Protein AF-0000000074030475 (afdb_homodimer)

pLDDT: mean 92.81, std 11.53, range [40.62, 98.94]

Nearest PDB structures (foldseek):
  2ybe-assembly1_A  TM=4.812E-01  e=1.540E+00  Homo sapiens
  3c39-assembly1_A  TM=4.217E-01  e=2.548E+00  Homo sapiens
  1qpg-assembly1_A  TM=4.073E-01  e=2.548E+00  Saccharomyces cerevisiae
  2zgv-assembly1_A  TM=3.284E-01  e=2.392E+00  unclassified
  1qpg-assembly1_A  TM=4.421E-01  e=1.344E+00  Saccharomyces cerevisiae

Organism: NCBI:txid312168

Structure (mmCIF, N/CA/C/O backbone):
data_AF-0000000074030475-model_v1
#
loop_
_entity.id
_entity.type
_entity.pdbx_description
1 polymer 'Intein N-terminal splicing region'
#
loop_
_atom_site.group_PDB
_atom_site.id
_atom_site.type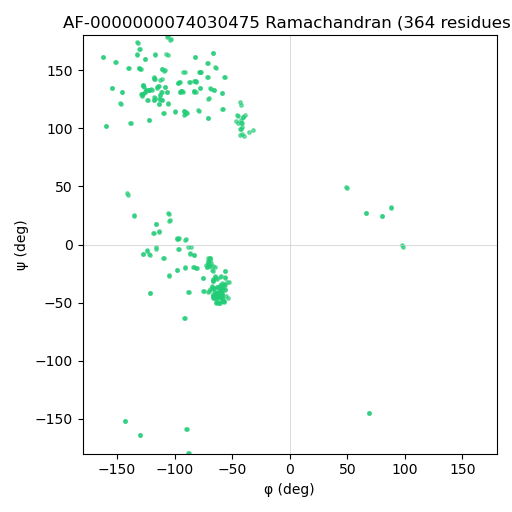_symbol
_atom_site.label_atom_id
_atom_site.label_alt_id
_atom_site.label_comp_id
_atom_site.label_asym_id
_atom_site.label_entity_id
_atom_site.label_seq_id
_atom_site.pdbx_PDB_ins_code
_atom_site.Cartn_x
_atom_site.Cartn_y
_atom_site.Cartn_z
_atom_site.occupancy
_atom_site.B_iso_or_equiv
_atom_site.auth_seq_id
_atom_site.auth_comp_id
_atom_site.auth_asym_id
_atom_site.auth_atom_id
_atom_site.pdbx_PDB_model_num
ATOM 1 N N . MET A 1 1 ? 20.625 -11.805 -18.297 1 84 1 MET A N 1
ATOM 2 C CA . MET A 1 1 ? 21.188 -11.609 -16.953 1 84 1 MET A CA 1
ATOM 3 C C . MET A 1 1 ? 20.141 -11.016 -16.016 1 84 1 MET A C 1
ATOM 5 O O . MET A 1 1 ? 19.266 -10.258 -16.453 1 84 1 MET A O 1
ATOM 9 N N . LEU A 1 2 ? 20.062 -11.578 -14.797 1 94.25 2 LEU A N 1
ATOM 10 C CA . LEU A 1 2 ? 19.078 -11.125 -13.812 1 94.25 2 LEU A CA 1
ATOM 11 C C . LEU A 1 2 ? 19.688 -10.102 -12.867 1 94.25 2 LEU A C 1
ATOM 13 O O . LEU A 1 2 ? 20.891 -10.125 -12.609 1 94.25 2 LEU A O 1
ATOM 17 N N . THR A 1 3 ? 18.953 -9.094 -12.523 1 97.31 3 THR A N 1
ATOM 18 C CA . THR A 1 3 ? 19.359 -8.141 -11.5 1 97.31 3 THR A CA 1
ATOM 19 C C . THR A 1 3 ? 18.37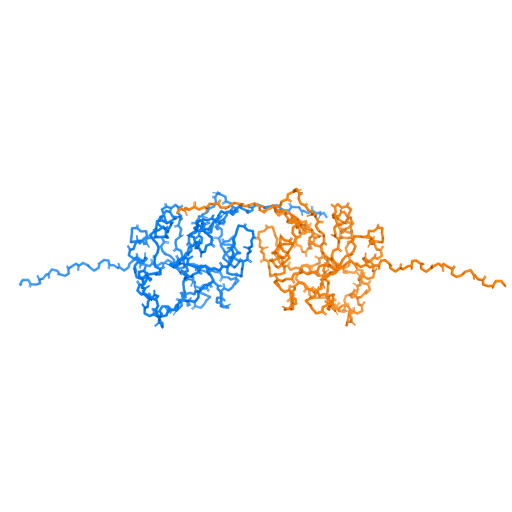5 -8.164 -10.328 1 97.31 3 THR A C 1
ATOM 21 O O . THR A 1 3 ? 17.156 -8.281 -10.523 1 97.31 3 THR A O 1
ATOM 24 N N . VAL A 1 4 ? 18.953 -8.008 -9.07 1 98.31 4 VAL A N 1
ATOM 25 C CA . VAL A 1 4 ? 18.125 -8.055 -7.859 1 98.31 4 VAL A CA 1
ATOM 26 C C . VAL A 1 4 ? 18.188 -6.715 -7.137 1 98.31 4 VAL A C 1
ATOM 28 O O . VAL A 1 4 ? 19.281 -6.164 -6.926 1 98.31 4 VAL A O 1
ATOM 31 N N . GLU A 1 5 ? 17.031 -6.121 -6.855 1 98.31 5 GLU A N 1
ATOM 32 C CA . GLU A 1 5 ? 16.906 -4.91 -6.051 1 98.31 5 GLU A CA 1
ATOM 33 C C . GLU A 1 5 ? 16.234 -5.203 -4.719 1 98.31 5 GLU A C 1
ATOM 35 O O . GLU A 1 5 ? 15.32 -6.035 -4.648 1 98.31 5 GLU A O 1
ATOM 40 N N . LYS A 1 6 ? 16.703 -4.539 -3.652 1 98.62 6 LYS A N 1
ATOM 41 C CA . LYS A 1 6 ? 16.156 -4.758 -2.316 1 98.62 6 LYS A CA 1
ATOM 42 C C . LYS A 1 6 ? 15.797 -3.432 -1.648 1 98.62 6 LYS A C 1
ATOM 44 O O . LYS A 1 6 ? 16.375 -2.391 -1.977 1 98.62 6 LYS A O 1
ATOM 49 N N . SER A 1 7 ? 14.82 -3.457 -0.788 1 98.69 7 SER A N 1
ATOM 50 C CA . SER A 1 7 ? 14.469 -2.314 0.047 1 98.69 7 SER A CA 1
ATOM 51 C C . SER A 1 7 ? 13.859 -2.766 1.371 1 98.69 7 SER A C 1
ATOM 53 O O . SER A 1 7 ? 13.461 -3.924 1.517 1 98.69 7 SER A O 1
ATOM 55 N N . ILE A 1 8 ? 13.945 -1.904 2.336 1 98.81 8 ILE A N 1
ATOM 56 C CA . ILE A 1 8 ? 13.32 -2.104 3.641 1 98.81 8 ILE A CA 1
ATOM 57 C C . ILE A 1 8 ? 12.469 -0.888 3.998 1 98.81 8 ILE A C 1
ATOM 59 O O . ILE A 1 8 ? 12.922 0.252 3.877 1 98.81 8 ILE A O 1
ATOM 63 N N . ILE A 1 9 ? 11.266 -1.132 4.375 1 98.88 9 ILE A N 1
ATOM 64 C CA . ILE A 1 9 ? 10.445 -0.064 4.926 1 98.88 9 ILE A CA 1
ATOM 65 C C . ILE A 1 9 ? 10.156 -0.348 6.398 1 98.88 9 ILE A C 1
ATOM 67 O O . ILE A 1 9 ? 9.578 -1.386 6.734 1 98.88 9 ILE A O 1
ATOM 71 N N . LYS A 1 10 ? 10.562 0.58 7.234 1 98.88 10 LYS A N 1
ATOM 72 C CA . LYS A 1 10 ? 10.258 0.538 8.664 1 98.88 10 LYS A CA 1
ATOM 73 C C . LYS A 1 10 ? 9.016 1.362 8.984 1 98.88 10 LYS A C 1
ATOM 75 O O . LYS A 1 10 ? 8.875 2.49 8.508 1 98.88 10 LYS A O 1
ATOM 80 N N . THR A 1 11 ? 8.125 0.755 9.719 1 98.88 11 THR A N 1
ATOM 81 C CA . THR A 1 11 ? 6.91 1.459 10.125 1 98.88 11 THR A CA 1
ATOM 82 C C . THR A 1 11 ? 6.809 1.535 11.641 1 98.88 11 THR A C 1
ATOM 84 O O . THR A 1 11 ? 7.09 0.558 12.344 1 98.88 11 THR A O 1
ATOM 87 N N . GLU A 1 12 ? 6.516 2.664 12.125 1 98.88 12 GLU A N 1
ATOM 88 C CA . GLU A 1 12 ? 6.207 2.906 13.531 1 98.88 12 GLU A CA 1
ATOM 89 C C . GLU A 1 12 ? 4.891 3.656 13.688 1 98.88 12 GLU A C 1
ATOM 91 O O . GLU A 1 12 ? 4.668 4.676 13.039 1 98.88 12 GLU A O 1
ATOM 96 N N . VAL A 1 13 ? 4.047 3.084 14.555 1 98.81 13 VAL A N 1
ATOM 97 C CA . VAL A 1 13 ? 2.75 3.717 14.773 1 98.81 13 VAL A CA 1
ATOM 98 C C . VAL A 1 13 ? 2.557 4.004 16.266 1 98.81 13 VAL A C 1
ATOM 100 O O . VAL A 1 13 ? 2.838 3.15 17.109 1 98.81 13 VAL A O 1
ATOM 103 N N . THR A 1 14 ? 2.129 5.195 16.578 1 98.75 14 THR A N 1
ATOM 104 C CA . THR A 1 14 ? 1.771 5.566 17.953 1 98.75 14 THR A CA 1
ATOM 105 C C . THR A 1 14 ? 0.254 5.648 18.109 1 98.75 14 THR A C 1
ATOM 107 O O . THR A 1 14 ? -0.403 6.445 17.438 1 98.75 14 THR A O 1
ATOM 110 N N . PHE A 1 15 ? -0.24 4.828 19.031 1 98.06 15 PHE A N 1
ATOM 111 C CA . PHE A 1 15 ? -1.67 4.762 19.312 1 98.06 15 PHE A CA 1
ATOM 112 C C . PHE A 1 15 ? -1.961 5.188 20.75 1 98.06 15 PHE A C 1
ATOM 114 O O . PHE A 1 15 ? -1.046 5.297 21.578 1 98.06 15 PHE A O 1
ATOM 121 N N . SER A 1 16 ? -3.297 5.48 20.922 1 97.25 16 SER A N 1
ATOM 122 C CA . SER A 1 16 ? -3.789 5.398 22.297 1 97.25 16 SER A CA 1
ATOM 123 C C . SER A 1 16 ? -3.76 3.965 22.812 1 97.25 16 SER A C 1
ATOM 125 O O . SER A 1 16 ? -3.613 3.023 22.031 1 97.25 16 SER A O 1
ATOM 127 N N . GLU A 1 17 ? -3.875 3.77 24.078 1 96.19 17 GLU A N 1
ATOM 128 C CA . GLU A 1 17 ? -3.809 2.445 24.688 1 96.19 17 GLU A CA 1
ATOM 129 C C . GLU A 1 17 ? -4.883 1.522 24.125 1 96.19 17 GLU A C 1
ATOM 131 O O . GLU A 1 17 ? -4.633 0.337 23.891 1 96.19 17 GLU A O 1
ATOM 136 N N . ASP A 1 18 ? -6.035 2.066 23.891 1 95.69 18 ASP A N 1
ATOM 137 C CA . ASP A 1 18 ? -7.152 1.254 23.422 1 95.69 18 ASP A CA 1
ATOM 138 C C . ASP A 1 18 ? -7.16 1.165 21.906 1 95.69 18 ASP A C 1
ATOM 140 O O . ASP A 1 18 ? -8.07 0.576 21.312 1 95.69 18 ASP A O 1
ATOM 144 N N . LYS A 1 19 ? -6.246 1.814 21.188 1 95.62 19 LYS A N 1
ATOM 145 C CA . LYS A 1 19 ? -6 1.784 19.75 1 95.62 19 LYS A CA 1
ATOM 146 C C . LYS A 1 19 ? -7.172 2.391 18.984 1 95.62 19 LYS A C 1
ATOM 148 O O . LYS A 1 19 ? -7.398 2.051 17.812 1 95.62 19 LYS A O 1
ATOM 153 N N . LYS A 1 20 ? -7.871 3.309 19.672 1 94.81 20 LYS A N 1
ATOM 154 C CA . LYS A 1 20 ? -8.961 4.02 19.016 1 94.81 20 LYS A CA 1
ATOM 155 C C . LYS A 1 20 ? -8.461 5.312 18.359 1 94.81 20 LYS A C 1
ATOM 157 O O . LYS A 1 20 ? -9.141 5.895 17.516 1 94.81 20 LYS A O 1
ATOM 162 N N . TYR A 1 21 ? -7.285 5.801 18.812 1 96.25 21 TYR A N 1
ATOM 163 C CA . TYR A 1 21 ? -6.664 7.02 18.312 1 96.25 21 TYR A CA 1
ATOM 164 C C . TYR A 1 21 ? -5.27 6.734 17.766 1 96.25 21 TYR A C 1
ATOM 166 O O . TYR A 1 21 ? -4.5 5.98 18.375 1 96.25 21 TYR A O 1
ATOM 174 N N . ARG A 1 22 ? -5.008 7.223 16.656 1 98.19 22 ARG A N 1
ATOM 175 C CA . ARG A 1 22 ? -3.656 7.164 16.109 1 98.19 22 ARG A CA 1
ATOM 176 C C . ARG A 1 22 ? -3.035 8.555 16.016 1 98.19 22 ARG A C 1
ATOM 178 O O . ARG A 1 22 ? -3.588 9.445 15.375 1 98.19 22 ARG A O 1
ATOM 185 N N . TYR A 1 23 ? -1.842 8.688 16.562 1 98.44 23 TYR A N 1
ATOM 186 C CA . TYR A 1 23 ? -1.201 9.992 16.688 1 98.44 23 TYR A CA 1
ATOM 187 C C . TYR A 1 23 ? -0.095 10.156 15.656 1 98.44 23 TYR A C 1
ATOM 189 O O . TYR A 1 23 ? 0.233 11.281 15.258 1 98.44 23 TYR A O 1
ATOM 197 N N . LEU A 1 24 ? 0.44 9.023 15.281 1 98.81 24 LEU A N 1
ATOM 198 C CA . LEU A 1 24 ? 1.557 9.031 14.344 1 98.81 24 LEU A CA 1
ATOM 199 C C . LEU A 1 24 ? 1.621 7.723 13.562 1 98.81 24 LEU A C 1
ATOM 201 O O . LEU A 1 24 ? 1.457 6.645 14.133 1 98.81 24 LEU A O 1
ATOM 205 N N . LEU A 1 25 ? 1.802 7.801 12.289 1 98.88 25 LEU A N 1
ATOM 206 C CA . LEU A 1 25 ? 2.25 6.723 11.414 1 98.88 25 LEU A CA 1
ATOM 207 C C . LEU A 1 25 ? 3.527 7.113 10.68 1 98.88 25 LEU A C 1
ATOM 209 O O . LEU A 1 25 ? 3.5 7.957 9.781 1 98.88 25 LEU A O 1
ATOM 213 N N . ARG A 1 26 ? 4.617 6.535 11.07 1 98.94 26 ARG A N 1
ATOM 214 C CA . ARG A 1 26 ? 5.914 6.852 10.477 1 98.94 26 ARG A CA 1
ATOM 215 C C . ARG A 1 26 ? 6.387 5.723 9.57 1 98.94 26 ARG A C 1
ATOM 217 O O . ARG A 1 26 ? 6.359 4.555 9.953 1 98.94 26 ARG A O 1
ATOM 224 N N . LYS A 1 27 ? 6.793 6.07 8.391 1 98.94 27 LYS A N 1
ATOM 225 C CA . LYS A 1 27 ? 7.418 5.129 7.469 1 98.94 27 LYS A CA 1
ATOM 226 C C . LYS A 1 27 ? 8.781 5.641 7 1 98.94 27 LYS A C 1
ATOM 228 O O . LYS A 1 27 ? 8.906 6.797 6.594 1 98.94 27 LYS A O 1
ATOM 233 N N . GLU A 1 28 ? 9.742 4.812 7.07 1 98.94 28 GLU A N 1
ATOM 234 C CA . GLU A 1 28 ? 11.109 5.145 6.668 1 98.94 28 GLU A CA 1
ATOM 235 C C . GLU A 1 28 ? 11.664 4.105 5.699 1 98.94 28 GLU A C 1
ATOM 237 O O . GLU A 1 28 ? 11.633 2.904 5.98 1 98.94 28 GLU A O 1
ATOM 242 N N . TRP A 1 29 ? 12.203 4.555 4.527 1 98.88 29 TRP A N 1
ATOM 243 C CA . TRP A 1 29 ? 12.75 3.617 3.549 1 98.88 29 TRP A CA 1
ATOM 244 C C . TRP A 1 29 ? 14.172 4.008 3.154 1 98.88 29 TRP A C 1
ATOM 246 O O . TRP A 1 29 ? 14.883 3.217 2.537 1 98.88 29 TRP A O 1
ATOM 256 N N . ASP A 1 30 ? 14.672 5.133 3.547 1 98.81 30 ASP A N 1
ATOM 257 C CA . ASP A 1 30 ? 16.047 5.57 3.33 1 98.81 30 ASP A CA 1
ATOM 258 C C . ASP A 1 30 ? 16.438 6.664 4.324 1 98.81 30 ASP A C 1
ATOM 260 O O . ASP A 1 30 ? 16.125 7.836 4.121 1 98.81 30 ASP A O 1
ATOM 264 N N . LYS A 1 31 ? 17.172 6.355 5.336 1 98.25 31 LYS A N 1
ATOM 265 C CA . LYS A 1 31 ? 17.469 7.262 6.441 1 98.25 31 LYS A CA 1
ATOM 266 C C . LYS A 1 31 ? 18.391 8.391 5.984 1 98.25 31 LYS A C 1
ATOM 268 O O . LYS A 1 31 ? 18.547 9.391 6.688 1 98.25 31 LYS A O 1
ATOM 273 N N . ALA A 1 32 ? 19 8.227 4.891 1 98.5 32 ALA A N 1
ATOM 274 C CA . ALA A 1 32 ? 19.984 9.203 4.41 1 98.5 32 ALA A CA 1
ATOM 275 C C . ALA A 1 32 ? 19.297 10.312 3.617 1 98.5 32 ALA A C 1
ATOM 277 O O . ALA A 1 32 ? 19.938 11.305 3.256 1 98.5 32 ALA A O 1
ATOM 278 N N . LYS A 1 33 ? 18.047 10.203 3.326 1 98.75 33 LYS A N 1
ATOM 279 C CA . LYS A 1 33 ? 17.328 11.164 2.498 1 98.75 33 LYS A CA 1
ATOM 280 C C . LYS A 1 33 ? 16.453 12.078 3.352 1 98.75 33 LYS A C 1
ATOM 282 O O . LYS A 1 33 ? 16.344 11.883 4.566 1 98.75 33 LYS A O 1
ATOM 287 N N . LYS A 1 34 ? 15.781 13.055 2.74 1 98.81 34 LYS A N 1
ATOM 288 C CA . LYS A 1 34 ? 14.961 14.047 3.424 1 98.81 34 LYS A CA 1
ATOM 289 C C . LYS A 1 34 ? 13.766 13.398 4.105 1 98.81 34 LYS A C 1
ATOM 291 O O . LYS A 1 34 ? 13.289 12.344 3.67 1 98.81 34 LYS A O 1
ATOM 296 N N . LYS A 1 35 ? 13.305 14.023 5.156 1 98.94 35 LYS A N 1
ATOM 297 C CA . LYS A 1 35 ? 12.164 13.57 5.945 1 98.94 35 LYS A CA 1
ATOM 298 C C . LYS A 1 35 ? 10.969 14.516 5.781 1 98.94 35 LYS A C 1
ATOM 300 O O . LYS A 1 35 ? 11.125 15.734 5.883 1 98.94 35 LYS A O 1
ATOM 305 N N . ALA A 1 36 ? 9.867 13.93 5.516 1 98.94 36 ALA A N 1
ATOM 306 C CA . ALA A 1 36 ? 8.648 14.727 5.395 1 98.94 36 ALA A CA 1
ATOM 307 C C . ALA A 1 36 ? 7.691 14.445 6.551 1 98.94 36 ALA A C 1
ATOM 309 O O . ALA A 1 36 ? 7.77 13.391 7.184 1 98.94 36 ALA A O 1
ATOM 310 N N . MET A 1 37 ? 6.926 15.406 6.875 1 98.94 37 MET A N 1
ATOM 311 C CA . MET A 1 37 ? 5.676 15.25 7.613 1 98.94 37 MET A CA 1
ATOM 312 C C . MET A 1 37 ? 4.484 15.664 6.762 1 98.94 37 MET A C 1
ATOM 314 O O . MET A 1 37 ? 4.539 16.672 6.055 1 98.94 37 MET A O 1
ATOM 318 N N . ILE A 1 38 ? 3.473 14.898 6.766 1 98.94 38 ILE A N 1
ATOM 319 C CA . ILE A 1 38 ? 2.268 15.273 6.031 1 98.94 38 ILE A CA 1
ATOM 320 C C . ILE A 1 38 ? 1.079 15.32 6.992 1 98.94 38 ILE A C 1
ATOM 322 O O . ILE A 1 38 ? 0.914 14.438 7.832 1 98.94 38 ILE A O 1
ATOM 326 N N . ILE A 1 39 ? 0.317 16.375 6.895 1 98.88 39 ILE A N 1
ATOM 327 C CA . ILE A 1 39 ? -0.793 16.625 7.809 1 98.88 39 ILE A CA 1
ATOM 328 C C . ILE A 1 39 ? -2.117 16.484 7.062 1 98.88 39 ILE A C 1
ATOM 330 O O . ILE A 1 39 ? -2.355 17.188 6.074 1 98.88 39 ILE A O 1
ATOM 334 N N . MET A 1 40 ? -2.953 15.633 7.559 1 98.38 40 MET A N 1
ATOM 335 C CA . MET A 1 40 ? -4.266 15.406 6.961 1 98.38 40 MET A CA 1
ATOM 336 C C . MET A 1 40 ? -5.367 15.484 8.016 1 98.38 40 MET A C 1
ATOM 338 O O . MET A 1 40 ? -5.152 16.031 9.102 1 98.38 40 MET A O 1
ATOM 342 N N . ILE A 1 41 ? -6.57 14.992 7.73 1 96.62 41 ILE A N 1
ATOM 343 C CA . ILE A 1 41 ? -7.711 15.297 8.586 1 96.62 41 ILE A CA 1
ATOM 344 C C . ILE A 1 41 ? -7.852 14.227 9.664 1 96.62 41 ILE A C 1
ATOM 346 O O . ILE A 1 41 ? -7.766 14.523 10.859 1 96.62 41 ILE A O 1
ATOM 350 N N . ASN A 1 42 ? -8.094 13.031 9.328 1 95.5 42 ASN A N 1
ATOM 351 C CA . ASN A 1 42 ? -8.258 11.922 10.258 1 95.5 42 ASN A CA 1
ATOM 352 C C . ASN A 1 42 ? -7.594 10.648 9.734 1 95.5 42 ASN A C 1
ATOM 354 O O . ASN A 1 42 ? -7.457 10.469 8.523 1 95.5 42 ASN A O 1
ATOM 358 N N . PRO A 1 43 ? -7.184 9.812 10.648 1 97.12 43 PRO A N 1
ATOM 359 C CA . PRO A 1 43 ? -6.52 8.586 10.211 1 97.12 43 PRO A CA 1
ATOM 360 C C . PRO A 1 43 ? -7.5 7.52 9.727 1 97.12 43 PRO A C 1
ATOM 362 O O . PRO A 1 43 ? -8.617 7.426 10.242 1 97.12 43 PRO A O 1
ATOM 365 N N . SER A 1 44 ? -7.008 6.73 8.766 1 94.81 44 SER A N 1
ATOM 366 C CA . SER A 1 44 ? -7.727 5.527 8.367 1 94.81 44 SER A CA 1
ATOM 367 C C . SER A 1 44 ? -7.301 4.324 9.195 1 94.81 44 SER A C 1
ATOM 369 O O . SER A 1 44 ? -6.75 4.48 10.289 1 94.81 44 SER A O 1
ATOM 371 N N . SER A 1 45 ? -7.504 3.15 8.734 1 91 45 SER A N 1
ATOM 372 C CA . SER A 1 45 ? -7.223 1.943 9.508 1 91 45 SER A CA 1
ATOM 373 C C . SER A 1 45 ? -5.797 1.453 9.266 1 91 45 SER A C 1
ATOM 375 O O . SER A 1 45 ? -5.41 0.39 9.75 1 91 45 SER A O 1
ATOM 377 N N . ALA A 1 46 ? -5.004 2.262 8.453 1 96.38 46 ALA A N 1
ATOM 378 C CA . ALA A 1 46 ? -3.613 1.859 8.266 1 96.38 46 ALA A CA 1
ATOM 379 C C . ALA A 1 46 ? -2.896 1.727 9.609 1 96.38 46 ALA A C 1
ATOM 381 O O . ALA A 1 46 ? -3.176 2.479 10.547 1 96.38 46 ALA A O 1
ATOM 382 N N . ASP A 1 47 ? -1.998 0.793 9.766 1 97.88 47 ASP A N 1
ATOM 383 C CA . ASP A 1 47 ? -1.232 0.546 10.977 1 97.88 47 ASP A CA 1
ATOM 384 C C . ASP A 1 47 ? 0.198 0.121 10.656 1 97.88 47 ASP A C 1
ATOM 386 O O . ASP A 1 47 ? 0.779 0.584 9.672 1 97.88 47 ASP A O 1
ATOM 390 N N . GLU A 1 48 ? 0.741 -0.604 11.5 1 98.12 48 GLU A N 1
ATOM 391 C CA . GLU A 1 48 ? 2.152 -0.914 11.297 1 98.12 48 GLU A CA 1
ATOM 392 C C . GLU A 1 48 ? 2.344 -1.877 10.133 1 98.12 48 GLU A C 1
ATOM 394 O O . GLU A 1 48 ? 3.438 -1.973 9.57 1 98.12 48 GLU A O 1
ATOM 399 N N . LEU A 1 49 ? 1.296 -2.588 9.734 1 97.88 49 LEU A N 1
ATOM 400 C CA . LEU A 1 49 ? 1.419 -3.543 8.641 1 97.88 49 LEU A CA 1
ATOM 401 C C . LEU A 1 49 ? 0.453 -3.199 7.508 1 97.88 49 LEU A C 1
ATOM 403 O O . LEU A 1 49 ? 0.83 -3.229 6.336 1 97.88 49 LEU A O 1
ATOM 407 N N . LEU A 1 50 ? -0.755 -2.834 7.887 1 97.5 50 LEU A N 1
ATOM 408 C CA . LEU A 1 50 ? -1.795 -2.578 6.898 1 97.5 50 LEU A CA 1
ATOM 409 C C . LEU A 1 50 ? -1.604 -1.21 6.25 1 97.5 50 LEU A C 1
ATOM 411 O O . LEU A 1 50 ? -1.334 -0.224 6.941 1 97.5 50 LEU A O 1
ATOM 415 N N . ILE A 1 51 ? -1.735 -1.219 4.941 1 97.75 51 ILE A N 1
ATOM 416 C CA . ILE A 1 51 ? -1.572 0 4.156 1 97.75 51 ILE A CA 1
ATOM 417 C C . ILE A 1 51 ? -2.9 0.375 3.502 1 97.75 51 ILE A C 1
ATOM 419 O O . ILE A 1 51 ? -3.625 -0.495 3.014 1 97.75 51 ILE A O 1
ATOM 423 N N . ASP A 1 52 ? -3.215 1.569 3.539 1 97.25 52 ASP A N 1
ATOM 424 C CA . ASP A 1 52 ? -4.375 2.049 2.793 1 97.25 52 ASP A CA 1
ATOM 425 C C . ASP A 1 52 ? -3.947 2.836 1.557 1 97.25 52 ASP A C 1
ATOM 427 O O . ASP A 1 52 ? -2.754 3.002 1.303 1 97.25 52 ASP A O 1
ATOM 431 N N . HIS A 1 53 ? -4.898 3.326 0.771 1 97.44 53 HIS A N 1
ATOM 432 C CA . HIS A 1 53 ? -4.602 4.012 -0.482 1 97.44 53 HIS A CA 1
ATOM 433 C C . HIS A 1 53 ? -3.846 5.312 -0.234 1 97.44 53 HIS A C 1
ATOM 435 O O . HIS A 1 53 ? -2.908 5.641 -0.964 1 97.44 53 HIS A O 1
ATOM 441 N N . THR A 1 54 ? -4.258 6.02 0.76 1 98 54 THR A N 1
ATOM 442 C CA . THR A 1 54 ? -3.615 7.297 1.054 1 98 54 THR A CA 1
ATOM 443 C C . THR A 1 54 ? -2.137 7.094 1.371 1 98 54 THR A C 1
ATOM 445 O O . THR A 1 54 ? -1.272 7.738 0.773 1 98 54 THR A O 1
ATOM 448 N N . THR A 1 55 ? -1.868 6.156 2.275 1 98.38 55 THR A N 1
ATOM 449 C CA . THR A 1 55 ? -0.494 5.863 2.666 1 98.38 55 THR A CA 1
ATOM 450 C C . THR A 1 55 ? 0.317 5.379 1.467 1 98.38 55 THR A C 1
ATOM 452 O O . THR A 1 55 ? 1.471 5.773 1.29 1 98.38 55 THR A O 1
ATOM 455 N N . MET A 1 56 ? -0.3 4.559 0.658 1 98.25 56 MET A N 1
ATOM 456 C CA . MET A 1 56 ? 0.356 4.062 -0.548 1 98.25 56 MET A CA 1
ATOM 457 C C . MET A 1 56 ? 0.794 5.215 -1.444 1 98.25 56 MET A C 1
ATOM 459 O O . MET A 1 56 ? 1.958 5.289 -1.843 1 98.25 56 MET A O 1
ATOM 463 N N . TYR A 1 57 ? -0.077 6.156 -1.708 1 98.44 57 TYR A N 1
ATOM 464 C CA . TYR A 1 57 ? 0.234 7.277 -2.584 1 98.44 57 TYR A CA 1
ATOM 465 C C . TYR A 1 57 ? 1.282 8.188 -1.955 1 98.44 57 TYR A C 1
ATOM 467 O O . TYR A 1 57 ? 2.135 8.742 -2.654 1 98.44 57 TYR A O 1
ATOM 475 N N . VAL A 1 58 ? 1.194 8.328 -0.679 1 98.69 58 VAL A N 1
ATOM 476 C CA . VAL A 1 58 ? 2.15 9.172 0.031 1 98.69 58 VAL A CA 1
ATOM 477 C C . VAL A 1 58 ? 3.555 8.586 -0.105 1 98.69 58 VAL A C 1
ATOM 479 O O . VAL A 1 58 ? 4.484 9.281 -0.521 1 98.69 58 VAL A O 1
ATOM 482 N N . VAL A 1 59 ? 3.717 7.34 0.162 1 98.69 59 VAL A N 1
ATOM 483 C CA . VAL A 1 59 ? 5.023 6.695 0.107 1 98.69 59 VAL A CA 1
ATOM 484 C C . VAL A 1 59 ? 5.531 6.676 -1.333 1 98.69 59 VAL A C 1
ATOM 486 O O . VAL A 1 59 ? 6.688 7.027 -1.595 1 98.69 59 VAL A O 1
ATOM 489 N N . ASN A 1 60 ? 4.672 6.293 -2.258 1 98.5 60 ASN A N 1
ATOM 490 C CA . ASN A 1 60 ? 5.059 6.23 -3.664 1 98.5 60 ASN A CA 1
ATOM 491 C C . ASN A 1 60 ? 5.566 7.582 -4.164 1 98.5 60 ASN A C 1
ATOM 493 O O . ASN A 1 60 ? 6.645 7.66 -4.758 1 98.5 60 ASN A O 1
ATOM 497 N N . ASN A 1 61 ? 4.809 8.617 -3.891 1 98.38 61 ASN A N 1
ATOM 498 C CA . ASN A 1 61 ? 5.145 9.914 -4.469 1 98.38 61 ASN A CA 1
ATOM 499 C C . ASN A 1 61 ? 6.348 10.547 -3.773 1 98.38 61 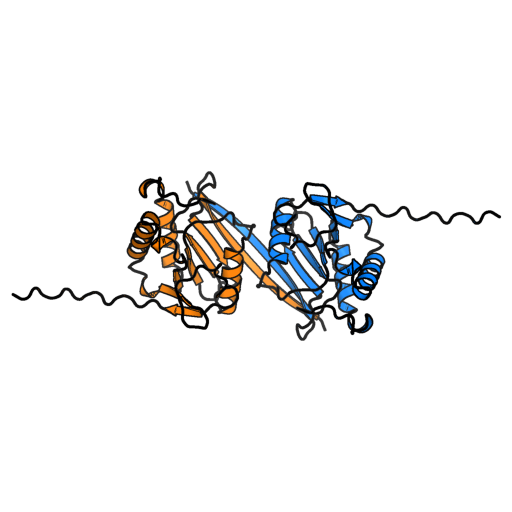ASN A C 1
ATOM 501 O O . ASN A 1 61 ? 7.203 11.148 -4.426 1 98.38 61 ASN A O 1
ATOM 505 N N . LEU A 1 62 ? 6.418 10.43 -2.479 1 98.75 62 LEU A N 1
ATOM 506 C CA . LEU A 1 62 ? 7.551 11 -1.76 1 98.75 62 LEU A CA 1
ATOM 507 C C . LEU A 1 62 ? 8.844 10.289 -2.135 1 98.75 62 LEU A C 1
ATOM 509 O O . LEU A 1 62 ? 9.898 10.914 -2.234 1 98.75 62 LEU A O 1
ATOM 513 N N . SER A 1 63 ? 8.758 8.984 -2.318 1 98.5 63 SER A N 1
ATOM 514 C CA . SER A 1 63 ? 9.953 8.25 -2.736 1 98.5 63 SER A CA 1
ATOM 515 C C . SER A 1 63 ? 10.43 8.719 -4.105 1 98.5 63 SER A C 1
ATOM 517 O O . SER A 1 63 ? 11.641 8.828 -4.34 1 98.5 63 SER A O 1
ATOM 519 N N . LYS A 1 64 ? 9.562 9.031 -4.973 1 97.75 64 LYS A N 1
ATOM 520 C CA . LYS A 1 64 ? 9.898 9.469 -6.32 1 97.75 64 LYS A CA 1
ATOM 521 C C . LYS A 1 64 ? 10.609 10.82 -6.301 1 97.75 64 LYS A C 1
ATOM 523 O O . LYS A 1 64 ? 11.414 11.117 -7.188 1 97.75 64 LYS A O 1
ATOM 528 N N . ILE A 1 65 ? 10.25 11.609 -5.332 1 97.75 65 ILE A N 1
ATOM 529 C CA . ILE A 1 65 ? 10.852 12.938 -5.312 1 97.75 65 ILE A CA 1
ATOM 530 C C . ILE A 1 65 ? 11.914 13.008 -4.223 1 97.75 65 ILE A C 1
ATOM 532 O O . ILE A 1 65 ? 12.094 14.047 -3.584 1 97.75 65 ILE A O 1
ATOM 536 N N . ASP A 1 66 ? 12.539 11.891 -3.842 1 97.69 66 ASP A N 1
ATOM 537 C CA . ASP A 1 66 ? 13.82 11.711 -3.166 1 97.69 66 ASP A CA 1
ATOM 538 C C . ASP A 1 66 ? 13.688 11.938 -1.663 1 97.69 66 ASP A C 1
ATOM 540 O O . ASP A 1 66 ? 14.633 12.391 -1.011 1 97.69 66 ASP A O 1
ATOM 544 N N . PHE A 1 67 ? 12.508 11.766 -1.122 1 98.81 67 PHE A N 1
ATOM 545 C CA . PHE A 1 67 ? 12.383 11.641 0.325 1 98.81 67 PHE A CA 1
ATOM 546 C C . PHE A 1 67 ? 12.688 10.219 0.778 1 98.81 67 PHE A C 1
ATOM 548 O O . PHE A 1 67 ? 12.688 9.289 -0.033 1 98.81 67 PHE A O 1
ATOM 555 N N . GLY A 1 68 ? 12.992 10.117 2.104 1 98.88 68 GLY A N 1
ATOM 556 C CA . GLY A 1 68 ? 13.352 8.812 2.635 1 98.88 68 GLY A CA 1
ATOM 557 C C . GLY A 1 68 ? 12.438 8.359 3.76 1 98.88 68 GLY A C 1
ATOM 558 O O . GLY A 1 68 ? 12.555 7.227 4.242 1 98.88 68 GLY A O 1
ATOM 559 N N . SER A 1 69 ? 11.57 9.297 4.211 1 98.94 69 SER A N 1
ATOM 560 C CA . SER A 1 69 ? 10.648 8.961 5.289 1 98.94 69 SER A CA 1
ATOM 561 C C . SER A 1 69 ? 9.492 9.953 5.355 1 98.94 69 SER A C 1
ATOM 563 O O . SER A 1 69 ? 9.562 11.039 4.773 1 98.94 69 SER A O 1
ATOM 565 N N . VAL A 1 70 ? 8.453 9.5 6.023 1 98.94 70 VAL A N 1
ATOM 566 C CA . VAL A 1 70 ? 7.312 10.383 6.215 1 98.94 70 VAL A CA 1
ATOM 567 C C . VAL A 1 70 ? 6.672 10.117 7.578 1 98.94 70 VAL A C 1
ATOM 569 O O . VAL A 1 70 ? 6.543 8.961 7.992 1 98.94 70 VAL A O 1
ATOM 572 N N . ASP A 1 71 ? 6.449 11.172 8.297 1 98.94 71 ASP A N 1
ATOM 573 C CA . ASP A 1 71 ? 5.516 11.164 9.422 1 98.94 71 ASP A CA 1
ATOM 574 C C . ASP A 1 71 ? 4.113 11.57 8.969 1 98.94 71 ASP A C 1
ATOM 576 O O . ASP A 1 71 ? 3.885 12.711 8.57 1 98.94 71 ASP A O 1
ATOM 580 N N . ILE A 1 72 ? 3.203 10.633 9 1 98.94 72 ILE A N 1
ATOM 581 C CA . ILE A 1 72 ? 1.806 10.922 8.695 1 98.94 72 ILE A CA 1
ATOM 582 C C . ILE A 1 72 ? 1.057 11.266 9.984 1 98.94 72 ILE A C 1
ATOM 584 O O . ILE A 1 72 ? 0.944 10.43 10.883 1 98.94 72 ILE A O 1
ATOM 588 N N . VAL A 1 73 ? 0.61 12.469 10.062 1 98.81 73 VAL A N 1
ATOM 589 C CA . VAL A 1 73 ? -0.16 12.945 11.203 1 98.81 73 VAL A CA 1
ATOM 590 C C . VAL A 1 73 ? -1.486 13.531 10.719 1 98.81 73 VAL A C 1
ATOM 592 O O . VAL A 1 73 ? -1.638 13.859 9.539 1 98.81 73 VAL A O 1
ATOM 595 N N . ASN A 1 74 ? -2.428 13.586 11.68 1 97.94 74 ASN A N 1
ATOM 596 C CA . ASN A 1 74 ? -3.756 14.109 11.383 1 97.94 74 ASN A CA 1
ATOM 597 C C . ASN A 1 74 ? -4.195 15.148 12.414 1 97.94 74 ASN A C 1
ATOM 599 O O . ASN A 1 74 ? -3.781 15.086 13.57 1 97.94 74 ASN A O 1
ATOM 603 N N . ILE A 1 75 ? -5.012 16.016 11.945 1 97.44 75 ILE A N 1
ATOM 604 C CA . ILE A 1 75 ? -5.395 17.094 12.859 1 97.44 75 ILE A CA 1
ATOM 605 C C . ILE A 1 75 ? -6.387 16.562 13.891 1 97.44 75 ILE A C 1
ATOM 607 O O . ILE A 1 75 ? -6.512 17.109 14.984 1 97.44 75 ILE A O 1
ATOM 611 N N . PHE A 1 76 ? -7.137 15.586 13.547 1 96.38 76 PHE A N 1
ATOM 612 C CA . PHE A 1 76 ? -7.891 14.758 14.477 1 96.38 76 PHE A CA 1
ATOM 613 C C . PHE A 1 76 ? -7.289 13.359 14.57 1 96.38 76 PHE A C 1
ATOM 615 O O . PHE A 1 76 ? -6.746 12.844 13.594 1 96.38 76 PHE A O 1
ATOM 622 N N . SER A 1 77 ? -7.418 12.719 15.758 1 96.5 77 SER A N 1
ATOM 623 C CA . SER A 1 77 ? -6.645 11.5 15.945 1 96.5 77 SER A CA 1
ATOM 624 C C . SER A 1 77 ? -7.547 10.266 15.945 1 96.5 77 SER A C 1
ATOM 626 O O . SER A 1 77 ? -7.062 9.133 15.883 1 96.5 77 SER A O 1
ATOM 628 N N . LYS A 1 78 ? -8.852 10.461 16.016 1 94.94 78 LYS A N 1
ATOM 629 C CA . LYS A 1 78 ? -9.758 9.312 16.078 1 94.94 78 LYS A CA 1
ATOM 630 C C . LYS A 1 78 ? -9.766 8.555 14.75 1 94.94 78 LYS A C 1
ATOM 632 O O . LYS A 1 78 ? -9.922 9.156 13.688 1 94.94 78 LYS A O 1
ATOM 637 N N . ILE A 1 79 ? -9.688 7.219 14.836 1 95.38 79 ILE A N 1
ATOM 638 C CA . ILE A 1 79 ? -9.523 6.375 13.656 1 95.38 79 ILE A CA 1
ATOM 639 C C . ILE A 1 79 ? -10.875 6.145 12.992 1 95.38 79 ILE A C 1
ATOM 641 O O . ILE A 1 79 ? -11.867 5.867 13.672 1 95.38 79 ILE A O 1
ATOM 645 N N . ASN A 1 80 ? -10.828 6.168 11.688 1 90.5 80 ASN A N 1
ATOM 646 C CA . ASN A 1 80 ? -11.961 5.805 10.844 1 90.5 80 ASN A CA 1
ATOM 647 C C . ASN A 1 80 ? -13.234 6.523 11.273 1 90.5 80 ASN A C 1
ATOM 649 O O . ASN A 1 80 ? -14.281 5.895 11.438 1 90.5 80 ASN A O 1
ATOM 653 N N . THR A 1 81 ? -13.148 7.824 11.469 1 84.12 81 THR A N 1
ATOM 654 C CA . THR A 1 81 ? -14.328 8.57 11.898 1 84.12 81 THR A CA 1
ATOM 655 C C . THR A 1 81 ? -14.586 9.758 10.984 1 84.12 81 THR A C 1
ATOM 657 O O . THR A 1 81 ? -13.641 10.414 10.531 1 84.12 81 THR A O 1
ATOM 660 N N . LYS A 1 82 ? -15.859 9.859 10.727 1 80.06 82 LYS A N 1
ATOM 661 C CA . LYS A 1 82 ? -16.266 11.094 10.07 1 80.06 82 LYS A CA 1
ATOM 662 C C . LYS A 1 82 ? -16.422 12.227 11.086 1 80.06 82 LYS A C 1
ATOM 664 O O . LYS A 1 82 ? -16.984 12.023 12.164 1 80.06 82 LYS A O 1
ATOM 669 N N . ILE A 1 83 ? -15.82 13.32 10.719 1 79.75 83 ILE A N 1
ATOM 670 C CA . ILE A 1 83 ? -15.906 14.445 11.641 1 79.75 83 ILE A CA 1
ATOM 671 C C . ILE A 1 83 ? -17.328 15 11.641 1 79.75 83 ILE A C 1
ATOM 673 O O . ILE A 1 83 ? -17.859 15.391 10.602 1 79.75 83 ILE A O 1
ATOM 677 N N . SER A 1 84 ? -17.875 14.688 12.758 1 73.38 84 SER A N 1
ATOM 678 C CA . SER A 1 84 ? -19.25 15.156 12.938 1 73.38 84 SER A CA 1
ATOM 679 C C . SER A 1 84 ? -19.297 16.609 13.383 1 73.38 84 SER A C 1
ATOM 681 O O . SER A 1 84 ? -18.484 17.031 14.227 1 73.38 84 SER A O 1
ATOM 683 N N . THR A 1 85 ? -20.234 17.328 12.836 1 67.06 85 THR A N 1
ATOM 684 C CA . THR A 1 85 ? -20.438 18.719 13.242 1 67.06 85 THR A CA 1
ATOM 685 C C . THR A 1 85 ? -21.031 18.781 14.648 1 67.06 85 THR A C 1
ATOM 687 O O . THR A 1 85 ? -20.984 19.828 15.305 1 67.06 85 THR A O 1
ATOM 690 N N . LYS A 1 86 ? -21.547 17.578 15.125 1 75.25 86 LYS A N 1
ATOM 691 C CA . LYS A 1 86 ? -22.25 17.578 16.406 1 75.25 86 LYS A CA 1
ATOM 692 C C . LYS A 1 86 ? -21.266 17.531 17.578 1 75.25 86 LYS A C 1
ATOM 694 O O . LYS A 1 86 ? -21.578 17.969 18.688 1 75.25 86 LYS A O 1
ATOM 699 N N . GLU A 1 87 ? -20.094 17.125 17.375 1 79.38 87 GLU A N 1
ATOM 700 C CA . GLU A 1 87 ? -19.094 17.047 18.438 1 79.38 87 GLU A CA 1
ATOM 701 C C . GLU A 1 87 ? -18.359 18.375 18.609 1 79.38 87 GLU A C 1
ATOM 703 O O . GLU A 1 87 ? -18.172 19.109 17.641 1 79.38 87 GLU A O 1
ATOM 708 N N . SER A 1 88 ? -18.141 18.672 19.953 1 82.38 88 SER A N 1
ATOM 709 C CA . SER A 1 88 ? -17.344 19.875 20.188 1 82.38 88 SER A CA 1
ATOM 710 C C . SER A 1 88 ? -15.883 19.656 19.812 1 82.38 88 SER A C 1
ATOM 712 O O . SER A 1 88 ? -15.414 18.531 19.781 1 82.38 88 SER A O 1
ATOM 714 N N . ILE A 1 89 ? -15.211 20.75 19.516 1 82.12 89 ILE A N 1
ATOM 715 C CA . ILE A 1 89 ? -13.797 20.703 19.172 1 82.12 89 ILE A CA 1
ATOM 716 C C . ILE A 1 89 ? -13.008 20.109 20.344 1 82.12 89 ILE A C 1
ATOM 718 O O . ILE A 1 89 ? -12.031 19.391 20.141 1 82.12 89 ILE A O 1
ATOM 722 N N . GLN A 1 90 ? -13.477 20.422 21.547 1 81.12 90 GLN A N 1
ATOM 723 C CA . GLN A 1 90 ? -12.789 19.922 22.734 1 81.12 90 GLN A CA 1
ATOM 724 C C . GLN A 1 90 ? -12.875 18.406 22.812 1 81.12 90 GLN A C 1
ATOM 726 O O . GLN A 1 90 ? -11.938 17.75 23.281 1 81.12 90 GLN A O 1
ATOM 731 N N . GLU A 1 91 ? -13.82 17.906 22.281 1 82.38 91 GLU A N 1
ATOM 732 C CA . GLU A 1 91 ? -14.023 16.469 22.297 1 82.38 91 GLU A CA 1
ATOM 733 C C . GLU A 1 91 ? -13.234 15.781 21.172 1 82.38 91 GLU A C 1
ATOM 735 O O . GLU A 1 91 ? -12.906 14.602 21.281 1 82.38 91 GLU A O 1
ATOM 740 N N . LEU A 1 92 ? -12.914 16.594 20.266 1 85.94 92 LEU A N 1
ATOM 741 C CA . LEU A 1 92 ? -12.289 16.031 19.062 1 85.94 92 LEU A CA 1
ATOM 742 C C . LEU A 1 92 ? -10.773 16.156 19.141 1 85.94 92 LEU A C 1
ATOM 744 O O . LEU A 1 92 ? -10.055 15.414 18.453 1 85.94 92 LEU A O 1
ATOM 748 N N . VAL A 1 93 ? -10.391 17.078 19.953 1 89.5 93 VAL A N 1
ATOM 749 C CA . VAL A 1 93 ? -8.961 17.391 20 1 89.5 93 VAL A CA 1
ATOM 750 C C . VAL A 1 93 ? -8.32 16.641 21.156 1 89.5 93 VAL A C 1
ATOM 752 O O . VAL A 1 93 ? -8.906 16.531 22.25 1 89.5 93 VAL A O 1
ATOM 755 N N . ASP A 1 94 ? -7.211 16.125 20.984 1 89.19 94 ASP A N 1
ATOM 756 C CA . ASP A 1 94 ? -6.422 15.305 21.906 1 89.19 94 ASP A CA 1
ATOM 757 C C . ASP A 1 94 ? -5.039 15.914 22.125 1 89.19 94 ASP A C 1
ATOM 759 O O . ASP A 1 94 ? -4.316 16.203 21.172 1 89.19 94 ASP A O 1
ATOM 763 N N . GLU A 1 95 ? -4.684 16.172 23.438 1 94.12 95 GLU A N 1
ATOM 764 C CA . GLU A 1 95 ? -3.4 16.797 23.766 1 94.12 95 GLU A CA 1
ATOM 765 C C . GLU A 1 95 ? -2.236 15.945 23.266 1 94.12 95 GLU A C 1
ATOM 767 O O . GLU A 1 95 ? -1.212 16.469 22.828 1 94.12 95 GLU A O 1
ATOM 772 N N . ASP A 1 96 ? -2.348 14.672 23.406 1 96.75 96 ASP A N 1
ATOM 773 C CA . ASP A 1 96 ? -1.312 13.766 22.922 1 96.75 96 ASP A CA 1
ATOM 774 C C . ASP A 1 96 ? -1.108 13.938 21.406 1 96.75 96 ASP A C 1
ATOM 776 O O . ASP A 1 96 ? 0.012 13.812 20.906 1 96.75 96 ASP A O 1
ATOM 780 N N . ASN A 1 97 ? -2.182 14.242 20.719 1 97.75 97 ASN A N 1
ATOM 781 C CA . ASN A 1 97 ? -2.107 14.469 19.281 1 97.75 97 ASN A CA 1
ATOM 782 C C . ASN A 1 97 ? -1.236 15.68 18.938 1 97.75 97 ASN A C 1
ATOM 784 O O . ASN A 1 97 ? -0.319 15.586 18.125 1 97.75 97 ASN A O 1
AT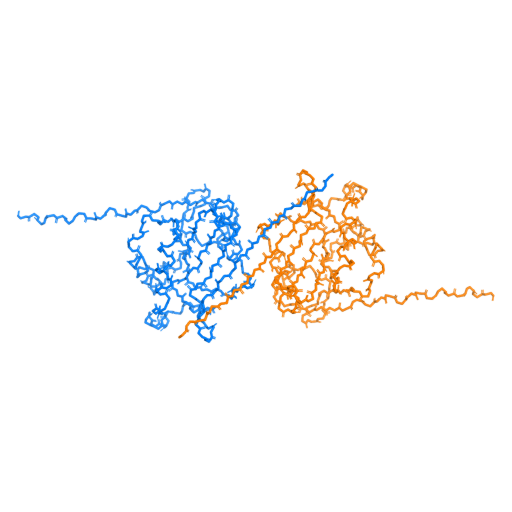OM 788 N N . ASP A 1 98 ? -1.521 16.812 19.625 1 97.94 98 ASP A N 1
ATOM 789 C CA . ASP A 1 98 ? -0.746 18.031 19.406 1 97.94 98 ASP A CA 1
ATOM 790 C C . ASP A 1 98 ? 0.73 17.812 19.719 1 97.94 98 ASP A C 1
ATOM 792 O O . ASP A 1 98 ? 1.607 18.297 19.016 1 97.94 98 ASP A O 1
ATOM 796 N N . THR A 1 99 ? 0.923 17.078 20.781 1 98.25 99 THR A N 1
ATOM 797 C CA . THR A 1 99 ? 2.293 16.781 21.188 1 98.25 99 THR A CA 1
ATOM 798 C C . THR A 1 99 ? 3.031 16.016 20.094 1 98.25 99 THR A C 1
ATOM 800 O O . THR A 1 99 ? 4.176 16.328 19.766 1 98.25 99 THR A O 1
ATOM 803 N N . GLN A 1 100 ? 2.43 15.016 19.5 1 98.44 100 GLN A N 1
ATOM 804 C CA . GLN A 1 100 ? 3.062 14.211 18.453 1 98.44 100 GLN A CA 1
ATOM 805 C C . GLN A 1 100 ? 3.279 15.031 17.188 1 98.44 100 GLN A C 1
ATOM 807 O O . GLN A 1 100 ? 4.297 14.875 16.516 1 98.44 100 GLN A O 1
ATOM 812 N N . ILE A 1 101 ? 2.316 15.891 16.875 1 98.75 101 ILE A N 1
ATOM 813 C CA . ILE A 1 101 ? 2.449 16.781 15.719 1 98.75 101 ILE A CA 1
ATOM 814 C C . ILE A 1 101 ? 3.684 17.656 15.883 1 98.75 101 ILE A C 1
ATOM 816 O O . ILE A 1 101 ? 4.508 17.766 14.969 1 98.75 101 ILE A O 1
ATOM 820 N N . LEU A 1 102 ? 3.83 18.203 17.047 1 98.81 102 LEU A N 1
ATOM 821 C CA . LEU A 1 102 ? 4.957 19.094 17.312 1 98.81 102 LEU A CA 1
ATOM 822 C C . LEU A 1 102 ? 6.273 18.328 17.281 1 98.81 102 LEU A C 1
ATOM 824 O O . LEU A 1 102 ? 7.262 18.812 16.719 1 98.81 102 LEU A O 1
ATOM 828 N N . LYS A 1 103 ? 6.293 17.188 17.859 1 98.75 103 LYS A N 1
ATOM 829 C CA . LYS A 1 103 ? 7.496 16.359 17.859 1 98.75 103 LYS A CA 1
ATOM 830 C C . LYS A 1 103 ? 7.93 16.016 16.438 1 98.75 103 LYS A C 1
ATOM 832 O O . LYS A 1 103 ? 9.125 16.062 16.125 1 98.75 103 LYS A O 1
ATOM 837 N N . SER A 1 104 ? 7.02 15.68 15.602 1 98.81 104 SER A N 1
ATOM 838 C CA . SER A 1 104 ? 7.32 15.367 14.203 1 98.81 104 SER A CA 1
ATOM 839 C C . SER A 1 104 ? 7.84 16.594 13.469 1 98.81 104 SER A C 1
ATOM 841 O O . SER A 1 104 ? 8.836 16.516 12.75 1 98.81 104 SER A O 1
ATOM 843 N N . ALA A 1 105 ? 7.156 17.719 13.672 1 98.88 105 ALA A N 1
ATOM 844 C CA . ALA A 1 105 ? 7.523 18.953 12.992 1 98.88 105 ALA A CA 1
ATOM 845 C C . ALA A 1 105 ? 8.977 19.328 13.273 1 98.88 105 ALA A C 1
ATOM 847 O O . ALA A 1 105 ? 9.68 19.844 12.398 1 98.88 105 ALA A O 1
ATOM 848 N N . ALA A 1 106 ? 9.43 19.047 14.453 1 98.75 106 ALA A N 1
ATOM 849 C CA . ALA A 1 106 ? 10.766 19.422 14.898 1 98.75 106 ALA A CA 1
ATOM 850 C C . ALA A 1 106 ? 11.836 18.594 14.195 1 98.75 106 ALA A C 1
ATOM 852 O O . ALA A 1 106 ? 13 19 14.109 1 98.75 106 ALA A O 1
ATOM 853 N N . LYS A 1 107 ? 11.453 17.469 13.594 1 98.56 107 LYS A N 1
ATOM 854 C CA . LYS A 1 107 ? 12.469 16.516 13.156 1 98.56 107 LYS A CA 1
ATOM 855 C C . LYS A 1 107 ? 12.461 16.359 11.641 1 98.56 107 LYS A C 1
ATOM 857 O O . LYS A 1 107 ? 13.297 15.656 11.078 1 98.56 107 LYS A O 1
ATOM 862 N N . VAL A 1 108 ? 11.539 17 10.969 1 98.81 108 VAL A N 1
ATOM 863 C CA . VAL A 1 108 ? 11.398 16.766 9.539 1 98.81 108 VAL A CA 1
ATOM 864 C C . VAL A 1 108 ? 11.945 17.953 8.75 1 98.81 108 VAL A C 1
ATOM 866 O O . VAL A 1 108 ? 12.148 19.031 9.312 1 98.81 108 VAL A O 1
ATOM 869 N N . ASP A 1 109 ? 12.188 17.734 7.496 1 98.81 109 ASP A N 1
ATOM 870 C CA . ASP A 1 109 ? 12.672 18.781 6.598 1 98.81 109 ASP A CA 1
ATOM 871 C C . ASP A 1 109 ? 11.516 19.562 5.977 1 98.81 109 ASP A C 1
ATOM 873 O O . ASP A 1 109 ? 11.602 20.781 5.809 1 98.81 109 ASP A O 1
ATOM 877 N N . ASN A 1 110 ? 10.445 18.891 5.578 1 98.81 110 ASN A N 1
ATOM 878 C CA . ASN A 1 110 ? 9.273 19.484 4.949 1 98.81 110 ASN A CA 1
ATOM 879 C C . ASN A 1 110 ? 7.984 19.094 5.672 1 98.81 110 ASN A C 1
ATOM 881 O O . ASN A 1 110 ? 7.828 17.938 6.086 1 98.81 110 ASN A O 1
ATOM 885 N N . ILE A 1 111 ? 7.164 20.078 5.855 1 98.94 111 ILE A N 1
ATOM 886 C CA . ILE A 1 111 ? 5.816 19.859 6.363 1 98.94 111 ILE A CA 1
ATOM 887 C C . ILE A 1 111 ? 4.797 20.109 5.254 1 98.94 111 ILE A C 1
ATOM 889 O O . ILE A 1 111 ? 4.641 21.234 4.793 1 98.94 111 ILE A O 1
ATOM 893 N N . ILE A 1 112 ? 4.141 19.062 4.848 1 98.88 112 ILE A N 1
ATOM 894 C CA . ILE A 1 112 ? 3.205 19.125 3.732 1 98.88 112 ILE A CA 1
ATOM 895 C C . ILE A 1 112 ? 1.776 19.219 4.262 1 98.88 112 ILE A C 1
ATOM 897 O O . ILE A 1 112 ? 1.279 18.281 4.895 1 98.88 112 ILE A O 1
ATOM 901 N N . ILE A 1 113 ? 1.115 20.344 4.016 1 98.62 113 ILE A N 1
ATOM 902 C CA . ILE A 1 113 ? -0.305 20.5 4.312 1 98.62 113 ILE A CA 1
ATOM 903 C C . ILE A 1 113 ? -1.134 19.828 3.219 1 98.62 113 ILE A C 1
ATOM 905 O O . ILE A 1 113 ? -1.166 20.297 2.08 1 98.62 113 ILE A O 1
ATOM 909 N N . ALA A 1 114 ? -1.85 18.797 3.613 1 98.56 114 ALA A N 1
ATOM 910 C CA . ALA A 1 114 ? -2.525 17.984 2.602 1 98.56 114 ALA A CA 1
ATOM 911 C C . ALA A 1 114 ? -3.916 17.562 3.074 1 98.56 114 ALA A C 1
ATOM 913 O O . ALA A 1 114 ? -4.316 16.406 2.898 1 98.56 114 ALA A O 1
ATOM 914 N N . TRP A 1 115 ? -4.68 18.422 3.668 1 97.12 115 TRP A N 1
ATOM 915 C CA . TRP A 1 115 ? -5.969 18.047 4.246 1 97.12 115 TRP A CA 1
ATOM 916 C C . TRP A 1 115 ? -7.105 18.359 3.283 1 97.12 115 TRP A C 1
ATOM 918 O O . TRP A 1 115 ? -8.273 18.125 3.594 1 97.12 115 TRP A O 1
ATOM 928 N N . GLY A 1 116 ? -6.82 18.812 2.07 1 95.56 116 GLY A N 1
ATOM 929 C CA . GLY A 1 116 ? -7.844 19.031 1.057 1 95.56 116 GLY A CA 1
ATOM 930 C C . GLY A 1 116 ? -8.773 20.172 1.38 1 95.56 116 GLY A C 1
ATOM 931 O O . GLY A 1 116 ? -8.359 21.188 1.955 1 95.56 116 GLY A O 1
ATOM 932 N N . LYS A 1 117 ? -10.031 20.062 1.023 1 92.69 117 LYS A N 1
ATOM 933 C CA . LYS A 1 117 ? -10.953 21.188 1.07 1 92.69 117 LYS A CA 1
ATOM 934 C C . LYS A 1 117 ? -12.039 20.969 2.119 1 92.69 117 LYS A C 1
ATOM 936 O O . LYS A 1 117 ? -13.055 21.672 2.129 1 92.69 117 LYS A O 1
ATOM 941 N N . VAL A 1 118 ? -11.852 20.016 2.91 1 90.44 118 VAL A N 1
ATOM 942 C CA . VAL A 1 118 ? -12.891 19.641 3.867 1 90.44 118 VAL A CA 1
ATOM 943 C C . VAL A 1 118 ? -13.219 20.828 4.77 1 90.44 118 VAL A C 1
ATOM 945 O O . VAL A 1 118 ? -14.375 21.016 5.152 1 90.44 118 VAL A O 1
ATOM 948 N N . GLY A 1 119 ? -12.258 21.625 5.164 1 90.56 119 GLY A N 1
ATOM 949 C CA . GLY A 1 119 ? -12.422 22.75 6.059 1 90.56 119 GLY A CA 1
ATOM 950 C C . GLY A 1 119 ? -13.242 23.875 5.453 1 90.56 119 GLY A C 1
ATOM 951 O O . GLY A 1 119 ? -13.75 24.734 6.172 1 90.56 119 GLY A O 1
ATOM 952 N N . GLU A 1 120 ? -13.297 23.891 4.188 1 90.06 120 GLU A N 1
ATOM 953 C CA . GLU A 1 120 ? -14.078 24.938 3.529 1 90.06 120 GLU A CA 1
ATOM 954 C C . GLU A 1 120 ? -15.562 24.828 3.865 1 90.06 120 GLU A C 1
ATOM 956 O O . GLU A 1 120 ? -16.281 25.828 3.904 1 90.06 120 GLU A O 1
ATOM 961 N N . ASN A 1 121 ? -16.031 23.594 4.145 1 88.12 121 ASN A N 1
ATOM 962 C CA . ASN A 1 121 ? -17.469 23.359 4.371 1 88.12 121 ASN A CA 1
ATOM 963 C C . ASN A 1 121 ? -17.734 22.828 5.773 1 88.12 121 ASN A C 1
ATOM 965 O O . ASN A 1 121 ? -18.828 22.344 6.059 1 88.12 121 ASN A O 1
ATOM 969 N N . ASN A 1 122 ? -16.766 22.859 6.566 1 90.12 122 ASN A N 1
ATOM 970 C CA . ASN A 1 122 ? -16.875 22.375 7.934 1 90.12 122 ASN A CA 1
ATOM 971 C C . ASN A 1 122 ? -16.156 23.297 8.922 1 90.12 122 ASN A C 1
ATOM 973 O O . ASN A 1 122 ? -14.93 23.281 9.016 1 90.12 122 ASN A O 1
ATOM 977 N N . LYS A 1 123 ? -16.938 24.031 9.617 1 89.06 123 LYS A N 1
ATOM 978 C CA . LYS A 1 123 ? -16.406 25.062 10.5 1 89.06 123 LYS A CA 1
ATOM 979 C C . LYS A 1 123 ? -15.5 24.469 11.57 1 89.06 123 LYS A C 1
ATOM 981 O O . LYS A 1 123 ? -14.492 25.078 11.945 1 89.06 123 LYS A O 1
ATOM 986 N N . LYS A 1 124 ? -15.852 23.359 12.039 1 90.62 124 LYS A N 1
ATOM 987 C CA . LYS A 1 124 ? -15.055 22.719 13.07 1 90.62 124 LYS A CA 1
ATOM 988 C C . LYS A 1 124 ? -13.688 22.297 12.531 1 90.62 124 LYS A C 1
ATOM 990 O O . LYS A 1 124 ? -12.664 22.5 13.195 1 90.62 124 LYS A O 1
ATOM 995 N N . VAL A 1 125 ? -13.711 21.734 11.398 1 93.69 125 VAL A N 1
ATOM 996 C CA . VAL A 1 125 ? -12.461 21.344 10.742 1 93.69 125 VAL A CA 1
ATOM 997 C C . VAL A 1 125 ? -11.609 22.578 10.484 1 93.69 125 VAL A C 1
ATOM 999 O O . VAL A 1 125 ? -10.406 22.578 10.742 1 93.69 125 VAL A O 1
ATOM 1002 N N . LYS A 1 126 ? -12.289 23.594 10.07 1 93.88 126 LYS A N 1
ATOM 1003 C CA . LYS A 1 126 ? -11.578 24.844 9.789 1 93.88 126 LYS A CA 1
ATOM 1004 C C . LYS A 1 126 ? -10.922 25.406 11.055 1 93.88 126 LYS A C 1
ATOM 1006 O O . LYS A 1 126 ? -9.766 25.828 11.023 1 93.88 126 LYS A O 1
ATOM 1011 N N . GLU A 1 127 ? -11.672 25.406 12.062 1 93.75 127 GLU A N 1
ATOM 1012 C CA . GLU A 1 127 ? -11.148 25.875 13.344 1 93.75 127 GLU A CA 1
ATOM 1013 C C . GLU A 1 127 ? -9.93 25.062 13.781 1 93.75 127 GLU A C 1
ATOM 1015 O O . GLU A 1 127 ? -8.93 25.625 14.219 1 93.75 127 GLU A O 1
ATOM 1020 N N . ARG A 1 128 ? -10.062 23.797 13.695 1 96 128 ARG A N 1
ATOM 1021 C CA . ARG A 1 128 ? -8.961 22.922 14.086 1 96 128 ARG A CA 1
ATOM 1022 C C . ARG A 1 128 ? -7.746 23.141 13.188 1 96 128 ARG A C 1
ATOM 1024 O O . ARG A 1 128 ? -6.609 23.141 13.664 1 96 128 ARG A O 1
ATOM 1031 N N . GLN A 1 129 ? -7.98 23.297 11.883 1 96.56 129 GLN A N 1
ATOM 1032 C CA . GLN A 1 129 ? -6.898 23.594 10.953 1 96.56 129 GLN A CA 1
ATOM 1033 C C . GLN A 1 129 ? -6.137 24.844 11.391 1 96.56 129 GLN A C 1
ATOM 1035 O O . GLN A 1 129 ? -4.906 24.844 11.422 1 96.56 129 GLN A O 1
ATOM 1040 N N . GLU A 1 130 ? -6.832 25.844 11.766 1 95.94 130 GLU A N 1
ATOM 1041 C CA . GLU A 1 130 ? -6.219 27.094 12.234 1 95.94 130 GLU A CA 1
ATOM 1042 C C . GLU A 1 130 ? -5.418 26.859 13.516 1 95.94 130 GLU A C 1
ATOM 1044 O O . GLU A 1 130 ? -4.32 27.406 13.664 1 95.94 130 GLU A O 1
ATOM 1049 N N . GLN A 1 131 ? -5.957 26.109 14.398 1 96.69 131 GLN A N 1
ATOM 1050 C CA . GLN A 1 131 ? -5.254 25.781 15.641 1 96.69 131 GLN A CA 1
ATOM 1051 C C . GLN A 1 131 ? -3.926 25.094 15.352 1 96.69 131 GLN A C 1
ATOM 1053 O O . GLN A 1 131 ? -2.91 25.391 15.984 1 96.69 131 GLN A O 1
ATOM 1058 N N . VAL A 1 132 ? -3.938 24.172 14.414 1 97.94 132 VAL A N 1
ATOM 1059 C CA . VAL A 1 132 ? -2.74 23.406 14.094 1 97.94 132 VAL A CA 1
ATOM 1060 C C . VAL A 1 132 ? -1.714 24.297 13.406 1 97.94 132 VAL A C 1
ATOM 1062 O O . VAL A 1 132 ? -0.518 24.219 13.703 1 97.94 132 VAL A O 1
ATOM 1065 N N . ILE A 1 133 ? -2.186 25.156 12.523 1 97.69 133 ILE A N 1
ATOM 1066 C CA . ILE A 1 133 ? -1.282 26.094 11.867 1 97.69 133 ILE A CA 1
ATOM 1067 C C . ILE A 1 133 ? -0.616 26.984 12.922 1 97.69 133 ILE A C 1
ATOM 1069 O O . ILE A 1 133 ? 0.593 27.219 12.859 1 97.69 133 ILE A O 1
ATOM 1073 N N . ASN A 1 134 ? -1.423 27.422 13.828 1 97.31 134 ASN A N 1
ATOM 1074 C CA . ASN A 1 134 ? -0.877 28.234 14.914 1 97.31 134 ASN A CA 1
ATOM 1075 C C . ASN A 1 134 ? 0.111 27.453 15.766 1 97.31 134 ASN A C 1
ATOM 1077 O O . ASN A 1 134 ? 1.147 27.984 16.172 1 97.31 134 ASN A O 1
ATOM 1081 N N . LEU A 1 135 ? -0.25 26.25 16.078 1 97.62 135 LEU A N 1
ATOM 1082 C CA . LEU A 1 135 ? 0.608 25.359 16.844 1 97.62 135 LEU A CA 1
ATOM 1083 C C . LEU A 1 135 ? 1.978 25.219 16.188 1 97.62 135 LEU A C 1
ATOM 1085 O O . LEU A 1 135 ? 2.992 25.109 16.875 1 97.62 135 LEU A O 1
ATOM 1089 N N . LEU A 1 136 ? 2.01 25.297 14.836 1 98.38 136 LEU A N 1
ATOM 1090 C CA . LEU A 1 136 ? 3.217 25.016 14.07 1 98.38 136 LEU A CA 1
ATOM 1091 C C . LEU A 1 136 ? 3.859 26.312 13.57 1 98.38 136 LEU A C 1
ATOM 1093 O O . LEU A 1 136 ? 4.648 26.297 12.625 1 98.38 136 LEU A O 1
ATOM 1097 N N . THR A 1 137 ? 3.57 27.391 14.172 1 97.06 137 THR A N 1
ATOM 1098 C CA . THR A 1 137 ? 3.994 28.719 13.727 1 97.06 137 THR A CA 1
ATOM 1099 C C . THR A 1 137 ? 5.512 28.781 13.586 1 97.06 137 THR A C 1
ATOM 1101 O O . THR A 1 137 ? 6.031 29.391 12.648 1 97.06 137 THR A O 1
ATOM 1104 N N . GLU A 1 138 ? 6.254 28.172 14.477 1 97.12 138 GLU A N 1
ATOM 1105 C CA . GLU A 1 138 ? 7.711 28.219 14.484 1 97.12 138 GLU A CA 1
ATOM 1106 C C . GLU A 1 138 ? 8.305 27.453 13.32 1 97.12 138 GLU A C 1
ATOM 1108 O O . GLU A 1 138 ? 9.492 27.578 13.023 1 97.12 138 GLU A O 1
ATOM 1113 N N . TYR A 1 139 ? 7.469 26.656 12.609 1 98 139 TYR A N 1
ATOM 1114 C CA . TYR A 1 139 ? 7.961 25.797 11.547 1 98 139 TYR A CA 1
ATOM 1115 C C . TYR A 1 139 ? 7.387 26.203 10.195 1 98 139 TYR A C 1
ATOM 1117 O O . TYR A 1 139 ? 7.418 25.422 9.242 1 98 1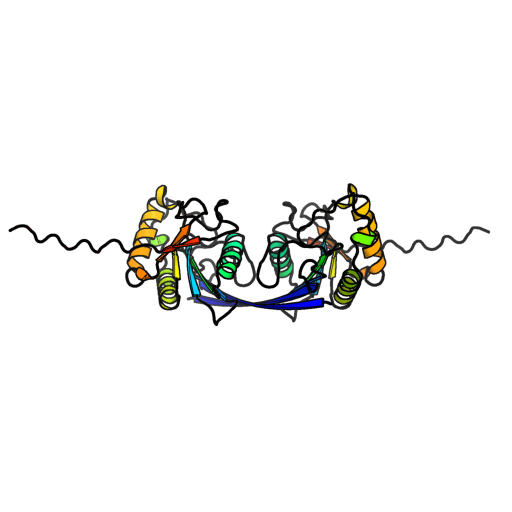39 TYR A O 1
ATOM 1125 N N . LYS A 1 140 ? 6.887 27.359 10.078 1 96.75 140 LYS A N 1
ATOM 1126 C CA . LYS A 1 140 ? 6.188 27.812 8.883 1 96.75 140 LYS A CA 1
ATOM 1127 C C . LYS A 1 140 ? 7.105 27.781 7.664 1 96.75 140 LYS A C 1
ATOM 1129 O O . LYS A 1 140 ? 6.641 27.625 6.535 1 96.75 140 LYS A O 1
ATOM 1134 N N . ASP A 1 141 ? 8.375 27.938 7.91 1 97.12 141 ASP A N 1
ATOM 1135 C CA . ASP A 1 141 ? 9.344 27.953 6.82 1 97.12 141 ASP A CA 1
ATOM 1136 C C . ASP A 1 141 ? 9.477 26.562 6.191 1 97.12 141 ASP A C 1
ATOM 1138 O O . ASP A 1 141 ? 10.031 26.422 5.098 1 97.12 141 ASP A O 1
ATOM 1142 N N . LYS A 1 142 ? 8.922 25.531 6.824 1 98.38 142 LYS A N 1
ATOM 1143 C CA . LYS A 1 142 ? 8.977 24.172 6.324 1 98.38 142 LYS A CA 1
ATOM 1144 C C . LYS A 1 142 ? 7.703 23.797 5.578 1 98.38 142 LYS A C 1
ATOM 1146 O O . LYS A 1 142 ? 7.582 22.688 5.059 1 98.38 142 LYS A O 1
ATOM 1151 N N . PHE A 1 143 ? 6.73 24.781 5.355 1 98.62 143 PHE A N 1
ATOM 1152 C CA . PHE A 1 143 ? 5.398 24.438 4.867 1 98.62 143 PHE A CA 1
ATOM 1153 C C . PHE A 1 143 ? 5.395 24.297 3.352 1 98.62 143 PHE A C 1
ATOM 1155 O O . PHE A 1 143 ? 5.922 25.156 2.639 1 98.62 143 PHE A O 1
ATOM 1162 N N . TYR A 1 144 ? 4.824 23.266 2.957 1 98.56 144 TYR A N 1
ATOM 1163 C CA . TYR A 1 144 ? 4.559 23 1.548 1 98.56 144 TYR A CA 1
ATOM 1164 C C . TYR A 1 144 ? 3.121 22.547 1.34 1 98.56 144 TYR A C 1
ATOM 1166 O O . TYR A 1 144 ? 2.438 22.172 2.297 1 98.56 144 TYR A O 1
ATOM 1174 N N . THR A 1 145 ? 2.691 22.594 0.121 1 98.25 145 THR A N 1
ATOM 1175 C CA . THR A 1 145 ? 1.46 21.953 -0.335 1 98.25 145 THR A CA 1
ATOM 1176 C C . THR A 1 145 ? 1.709 21.141 -1.6 1 98.25 145 THR A C 1
ATOM 1178 O O . THR A 1 145 ? 2.795 21.203 -2.182 1 98.25 145 THR A O 1
ATOM 1181 N N . ILE A 1 146 ? 0.726 20.312 -1.973 1 98.19 146 ILE A N 1
ATOM 1182 C CA . ILE A 1 146 ? 0.83 19.516 -3.189 1 98.19 146 ILE A CA 1
ATOM 1183 C C . ILE A 1 146 ? 0.163 20.25 -4.348 1 98.19 146 ILE A C 1
ATOM 1185 O O . ILE A 1 146 ? -0.968 20.719 -4.223 1 98.19 146 ILE A O 1
ATOM 1189 N N . GLN A 1 147 ? 0.917 20.266 -5.379 1 95.44 147 GLN A N 1
ATOM 1190 C CA . GLN A 1 147 ? 0.434 20.922 -6.586 1 95.44 147 GLN A CA 1
ATOM 1191 C C . GLN A 1 147 ? 0.308 19.922 -7.738 1 95.44 147 GLN A C 1
ATOM 1193 O O . GLN A 1 147 ? 1.131 19.016 -7.879 1 95.44 147 GLN A O 1
ATOM 1198 N N . ASP A 1 148 ? -0.718 20.125 -8.539 1 93.5 148 ASP A N 1
ATOM 1199 C CA . ASP A 1 148 ? -0.815 19.328 -9.75 1 93.5 148 ASP A CA 1
ATOM 1200 C C . ASP A 1 148 ? -0.046 19.969 -10.906 1 93.5 148 ASP A C 1
ATOM 1202 O O . ASP A 1 148 ? 0.646 20.969 -10.711 1 93.5 148 ASP A O 1
ATOM 1206 N N . SER A 1 149 ? -0.101 19.328 -12.023 1 90.38 149 SER A N 1
ATOM 1207 C CA . SER A 1 149 ? 0.664 19.766 -13.188 1 90.38 149 SER A CA 1
ATOM 1208 C C . SER A 1 149 ? 0.161 21.109 -13.703 1 90.38 149 SER A C 1
ATOM 1210 O O . SER A 1 149 ? 0.879 21.812 -14.414 1 90.38 149 SER A O 1
ATOM 1212 N N . LYS A 1 150 ? -1.058 21.578 -13.375 1 93.19 150 LYS A N 1
ATOM 1213 C CA . LYS A 1 150 ? -1.649 22.828 -13.844 1 93.19 150 LYS A CA 1
ATOM 1214 C C . LYS A 1 150 ? -1.447 23.953 -12.828 1 93.19 150 LYS A C 1
ATOM 1216 O O . LYS A 1 150 ? -1.924 25.078 -13.031 1 93.19 150 LYS A O 1
ATOM 1221 N N . GLY A 1 151 ? -0.898 23.625 -11.75 1 91.88 151 GLY A N 1
ATOM 1222 C CA . GLY A 1 151 ? -0.578 24.641 -10.758 1 91.88 151 GLY A CA 1
ATOM 1223 C C . GLY A 1 151 ? -1.623 24.766 -9.664 1 91.88 151 GLY A C 1
ATOM 1224 O O . GLY A 1 151 ? -1.487 25.594 -8.758 1 91.88 151 GLY A O 1
ATOM 1225 N N . ARG A 1 152 ? -2.652 23.969 -9.75 1 95.31 152 ARG A N 1
ATOM 1226 C CA . ARG A 1 152 ? -3.625 23.938 -8.664 1 95.31 152 ARG A CA 1
ATOM 1227 C C . ARG A 1 152 ? -3.049 23.25 -7.43 1 95.31 152 ARG A C 1
ATOM 1229 O O . ARG A 1 152 ? -2.258 22.312 -7.547 1 95.31 152 ARG A O 1
ATOM 1236 N N . GLU A 1 153 ? -3.443 23.781 -6.191 1 95.06 153 GLU A N 1
ATOM 1237 C CA . GLU A 1 153 ? -2.805 23.297 -4.973 1 95.06 153 GLU A CA 1
ATOM 1238 C C . GLU A 1 153 ? -3.84 22.969 -3.902 1 95.06 153 GLU A C 1
ATOM 1240 O O . GLU A 1 153 ? -5.039 23.125 -4.121 1 95.06 153 GLU A O 1
ATOM 1245 N N . GLY A 1 154 ? -3.346 22.422 -2.848 1 94.56 154 GLY A N 1
ATOM 1246 C CA . GLY A 1 154 ? -4.191 22.172 -1.694 1 94.56 154 GLY A CA 1
ATOM 1247 C C . GLY A 1 154 ? -4.898 20.828 -1.759 1 94.56 154 GLY A C 1
ATOM 1248 O O . GLY A 1 154 ? -6.023 20.688 -1.271 1 94.56 154 GLY A O 1
ATOM 1249 N N . PHE A 1 155 ? -4.305 19.875 -2.355 1 96.44 155 PHE A N 1
ATOM 1250 C CA . PHE A 1 155 ? -4.957 18.594 -2.6 1 96.44 155 PHE A CA 1
ATOM 1251 C C . PHE A 1 155 ? -4.695 17.625 -1.452 1 96.44 155 PHE A C 1
ATOM 1253 O O . PHE A 1 155 ? -3.631 17.656 -0.832 1 96.44 155 PHE A O 1
ATOM 1260 N N . HIS A 1 156 ? -5.688 16.75 -1.207 1 97.94 156 HIS A N 1
ATOM 1261 C CA . HIS A 1 156 ? -5.453 15.5 -0.491 1 97.94 156 HIS A CA 1
ATOM 1262 C C . HIS A 1 156 ? -4.805 14.461 -1.398 1 97.94 156 HIS A C 1
ATOM 1264 O O . HIS A 1 156 ? -5.109 14.391 -2.59 1 97.94 156 HIS A O 1
ATOM 1270 N N . PRO A 1 157 ? -3.99 13.594 -0.87 1 97.88 157 PRO A N 1
ATOM 1271 C CA . PRO A 1 157 ? -3.262 12.617 -1.682 1 97.88 157 PRO A CA 1
ATOM 1272 C C . PRO A 1 157 ? -4.188 11.75 -2.529 1 97.88 157 PRO A C 1
ATOM 1274 O O . PRO A 1 157 ? -3.777 11.242 -3.578 1 97.88 157 PRO A O 1
ATOM 1277 N N . LEU A 1 158 ? -5.406 11.617 -2.148 1 97.5 158 LEU A N 1
ATOM 1278 C CA . LEU A 1 158 ? -6.332 10.734 -2.854 1 97.5 158 LEU A CA 1
ATOM 1279 C C . LEU A 1 158 ? -6.93 11.438 -4.066 1 97.5 158 LEU A C 1
ATOM 1281 O O . LEU A 1 158 ? -7.629 10.812 -4.867 1 97.5 158 LEU A O 1
ATOM 1285 N N . ALA A 1 159 ? -6.664 12.75 -4.141 1 97.38 159 ALA A N 1
ATOM 1286 C CA . ALA A 1 159 ? -7.215 13.461 -5.293 1 97.38 159 ALA A CA 1
ATOM 1287 C C . ALA A 1 159 ? -6.707 12.867 -6.602 1 97.38 159 ALA A C 1
ATOM 1289 O O . ALA A 1 159 ? -5.5 12.688 -6.785 1 97.38 159 ALA A O 1
ATOM 1290 N N . PRO A 1 160 ? -7.586 12.578 -7.539 1 96.44 160 PRO A N 1
ATOM 1291 C CA . PRO A 1 160 ? -7.195 11.93 -8.789 1 96.44 160 PRO A CA 1
ATOM 1292 C C . PRO A 1 160 ? -6.121 12.703 -9.547 1 96.44 160 PRO A C 1
ATOM 1294 O O . PRO A 1 160 ? -5.273 12.109 -10.211 1 96.44 160 PRO A O 1
ATOM 1297 N N . GLN A 1 161 ? -6.09 13.977 -9.391 1 95.69 161 GLN A N 1
ATOM 1298 C CA . GLN A 1 161 ? -5.207 14.852 -10.156 1 95.69 161 GLN A CA 1
ATOM 1299 C C . GLN A 1 161 ? -3.748 14.641 -9.766 1 95.69 161 GLN A C 1
ATOM 1301 O O . GLN A 1 161 ? -2.84 14.961 -10.531 1 95.69 161 GLN A O 1
ATOM 1306 N N . ILE A 1 162 ? -3.535 14.023 -8.57 1 96.62 162 ILE A N 1
ATOM 1307 C CA . ILE A 1 162 ? -2.16 14 -8.086 1 96.62 162 ILE A CA 1
ATOM 1308 C C . ILE A 1 162 ? -1.822 12.602 -7.566 1 96.62 162 ILE A C 1
ATOM 1310 O O . ILE A 1 162 ? -0.927 12.445 -6.734 1 96.62 162 ILE A O 1
ATOM 1314 N N . ARG A 1 163 ? -2.463 11.602 -8.016 1 95.19 163 ARG A N 1
ATOM 1315 C CA . ARG A 1 163 ? -2.264 10.25 -7.488 1 95.19 163 ARG A CA 1
ATOM 1316 C C . ARG A 1 163 ? -0.867 9.734 -7.816 1 95.19 163 ARG A C 1
ATOM 1318 O O . ARG A 1 163 ? -0.254 9.031 -7.008 1 95.19 163 ARG A O 1
ATOM 1325 N N . HIS A 1 164 ? -0.349 10.242 -8.984 1 94.31 164 HIS A N 1
ATOM 1326 C CA . HIS A 1 164 ? 0.841 9.539 -9.4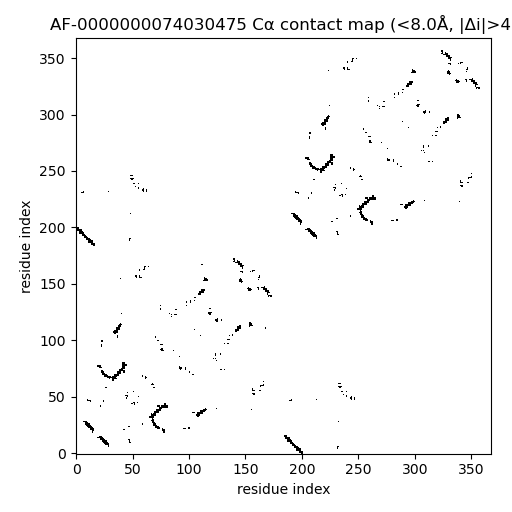61 1 94.31 164 HIS A CA 1
ATOM 1327 C C . HIS A 1 164 ? 2.014 10.5 -9.633 1 94.31 164 HIS A C 1
ATOM 1329 O O . HIS A 1 164 ? 3.145 10.07 -9.867 1 94.31 164 HIS A O 1
ATOM 1335 N N . ILE A 1 165 ? 1.755 11.734 -9.438 1 94.69 165 ILE A N 1
ATOM 1336 C CA . ILE A 1 165 ? 2.816 12.719 -9.594 1 94.69 165 ILE A CA 1
ATOM 1337 C C . ILE A 1 165 ? 2.59 13.875 -8.625 1 94.69 165 ILE A C 1
ATOM 1339 O O . ILE A 1 165 ? 1.567 14.562 -8.688 1 94.69 165 ILE A O 1
ATOM 1343 N N . TRP A 1 166 ? 3.602 14.062 -7.789 1 96.56 166 TRP A N 1
ATOM 1344 C CA . TRP A 1 166 ? 3.543 15.172 -6.848 1 96.56 166 TRP A CA 1
ATOM 1345 C C . TRP A 1 166 ? 4.527 16.266 -7.238 1 96.56 166 TRP A C 1
ATOM 1347 O O . TRP A 1 166 ? 5.664 15.984 -7.621 1 96.56 166 TRP A O 1
ATOM 1357 N N . LYS A 1 167 ? 4.086 17.484 -7.18 1 96.44 167 LYS A N 1
ATOM 1358 C CA . LYS A 1 167 ? 4.938 18.672 -7.09 1 96.44 167 LYS A CA 1
ATOM 1359 C C . LYS A 1 167 ? 4.68 19.438 -5.797 1 96.44 167 LYS A C 1
ATOM 1361 O O . LYS A 1 167 ? 3.533 19.75 -5.473 1 96.44 167 LYS A O 1
ATOM 1366 N N . LEU A 1 168 ? 5.77 19.641 -5.039 1 97.56 168 LEU A N 1
ATOM 1367 C CA . LEU A 1 168 ? 5.609 20.375 -3.789 1 97.56 168 LEU A CA 1
ATOM 1368 C C . LEU A 1 168 ? 5.863 21.859 -3.996 1 97.56 168 LEU A C 1
ATOM 1370 O O . LEU A 1 168 ? 6.848 22.25 -4.633 1 97.56 168 LEU A O 1
ATOM 1374 N N . LYS A 1 169 ? 4.945 22.625 -3.492 1 97.25 169 LYS A N 1
ATOM 1375 C CA . LYS A 1 169 ? 5.059 24.078 -3.533 1 97.25 169 LYS A CA 1
ATOM 1376 C C . LYS A 1 169 ? 5.238 24.656 -2.131 1 97.25 169 LYS A C 1
ATOM 1378 O O . LYS A 1 169 ? 4.402 24.438 -1.252 1 97.25 169 LYS A O 1
ATOM 1383 N N . LYS A 1 170 ? 6.273 25.422 -1.948 1 97.06 170 LYS A N 1
ATOM 1384 C CA . LYS A 1 170 ? 6.516 26.062 -0.656 1 97.06 170 LYS A CA 1
ATOM 1385 C C . LYS A 1 170 ? 5.43 27.094 -0.339 1 97.06 170 LYS A C 1
ATOM 1387 O O . LYS A 1 170 ? 5.027 27.875 -1.206 1 97.06 170 LYS A O 1
ATOM 1392 N N . LEU A 1 171 ? 4.957 26.984 0.877 1 94.75 171 LEU A N 1
ATOM 1393 C CA . LEU A 1 171 ? 3.965 27.953 1.331 1 94.75 171 LEU A CA 1
ATOM 1394 C C . LEU A 1 171 ? 4.641 29.172 1.962 1 94.75 171 LEU A C 1
ATOM 1396 O O . LEU A 1 171 ? 5.574 29.031 2.75 1 94.75 171 LEU A O 1
ATOM 1400 N N . GLN A 1 172 ? 4.531 30.344 1.326 1 84 172 GLN A N 1
ATOM 1401 C CA . GLN A 1 172 ? 5.164 31.562 1.801 1 84 172 GLN A CA 1
ATOM 1402 C C . GLN A 1 172 ? 4.492 32.062 3.072 1 84 172 GLN A C 1
ATOM 1404 O O . GLN A 1 172 ? 3.264 32.094 3.17 1 84 172 GLN A O 1
ATOM 1409 N N . PRO A 1 173 ? 5.387 32.25 4.094 1 71.31 173 PRO A N 1
ATOM 1410 C CA . PRO A 1 173 ? 4.809 32.812 5.305 1 71.31 173 PRO A CA 1
ATOM 1411 C C . PRO A 1 173 ? 4.148 34.188 5.051 1 71.31 173 PRO A C 1
ATOM 1413 O O . PRO A 1 173 ? 4.59 34.938 4.18 1 71.31 173 PRO A O 1
ATOM 1416 N N . GLU A 1 174 ? 2.889 34.281 5.242 1 60.12 174 GLU A N 1
ATOM 1417 C CA . GLU A 1 174 ? 2.328 35.625 5.133 1 60.12 174 GLU A CA 1
ATOM 1418 C C . GLU A 1 174 ? 3.221 36.656 5.82 1 60.12 174 GLU A C 1
ATOM 1420 O O . GLU A 1 174 ? 3.73 36.406 6.914 1 60.12 174 GLU A O 1
ATOM 1425 N N . PRO A 1 175 ? 3.684 37.594 5.086 1 57.28 175 PRO A N 1
ATOM 1426 C CA . PRO A 1 175 ? 4.469 38.656 5.723 1 57.28 175 PRO A CA 1
ATOM 1427 C C . PRO A 1 175 ? 3.855 39.125 7.035 1 57.28 175 PRO A C 1
ATOM 1429 O O . PRO A 1 175 ? 2.629 39.156 7.168 1 57.28 175 PRO A O 1
ATOM 1432 N N . GLU A 1 176 ? 4.5 38.75 8.156 1 52.75 176 GLU A N 1
ATOM 1433 C CA . GLU A 1 176 ? 4.051 39.344 9.414 1 52.75 176 GLU A CA 1
ATOM 1434 C C . GLU A 1 176 ? 3.537 40.75 9.211 1 52.75 176 GLU A C 1
ATOM 1436 O O . GLU A 1 176 ? 4.18 41.562 8.539 1 52.75 176 GLU A O 1
ATOM 1441 N N . LYS A 1 177 ? 2.254 40.969 9.109 1 53.56 177 LYS A N 1
ATOM 1442 C CA . LYS A 1 177 ? 1.774 42.344 9.055 1 53.56 177 LYS A CA 1
ATOM 1443 C C . LYS A 1 177 ? 2.531 43.219 10.039 1 53.56 177 LYS A C 1
ATOM 1445 O O . LYS A 1 177 ? 2.604 42.938 11.234 1 53.56 177 LYS A O 1
ATOM 1450 N N . THR A 1 178 ? 3.488 44 9.648 1 54.84 178 THR A N 1
ATOM 1451 C CA . THR A 1 178 ? 4.059 45.062 10.469 1 54.84 178 THR A CA 1
ATOM 1452 C C . THR A 1 178 ? 2.959 45.875 11.148 1 54.84 178 THR A C 1
ATOM 1454 O O . THR A 1 178 ? 2.039 46.344 10.477 1 54.84 178 THR A O 1
ATOM 1457 N N . PRO A 1 179 ? 2.834 45.781 12.469 1 53.69 179 PRO A N 1
ATOM 1458 C CA . PRO A 1 179 ? 1.835 46.656 13.094 1 53.69 179 PRO A CA 1
ATOM 1459 C C . PRO A 1 179 ? 1.849 48.062 12.531 1 53.69 179 PRO A C 1
ATOM 1461 O O . PRO A 1 179 ? 2.914 48.688 12.414 1 53.69 179 PRO A O 1
ATOM 1464 N N . THR A 1 180 ? 0.967 48.375 11.641 1 52.28 180 THR A N 1
ATOM 1465 C CA . THR A 1 180 ? 0.862 49.75 11.227 1 52.28 180 THR A CA 1
ATOM 1466 C C . THR A 1 180 ? 0.889 50.688 12.438 1 52.28 180 THR A C 1
ATOM 1468 O O . THR A 1 180 ? 0.132 50.5 13.391 1 52.28 180 THR A O 1
ATOM 1471 N N . GLU A 1 181 ? 1.995 51.375 12.68 1 51.03 181 GLU A N 1
ATOM 1472 C CA . GLU A 1 181 ? 2.109 52.406 13.688 1 51.03 181 GLU A CA 1
ATOM 1473 C C . GLU A 1 181 ? 0.853 53.281 13.734 1 51.03 181 GLU A C 1
ATOM 1475 O O . GLU A 1 181 ? 0.341 53.688 12.688 1 51.03 181 GLU A O 1
ATOM 1480 N N . PRO A 1 182 ? 0.082 53.156 14.781 1 52.69 182 PRO A N 1
ATOM 1481 C CA . PRO A 1 182 ? -1.039 54.094 14.852 1 52.69 182 PRO A CA 1
ATOM 1482 C C . PRO A 1 182 ? -0.646 55.5 14.445 1 52.69 182 PRO A C 1
ATOM 1484 O O . PRO A 1 182 ? 0.463 55.969 14.742 1 52.69 182 PRO A O 1
ATOM 1487 N N . ASN A 1 183 ? -1.023 55.906 13.281 1 51 183 ASN A N 1
ATOM 1488 C CA . ASN A 1 183 ? -0.869 57.344 13 1 51 183 ASN A CA 1
ATOM 1489 C C . ASN A 1 183 ? -1.265 58.188 14.203 1 51 183 ASN A C 1
ATOM 1491 O O . ASN A 1 183 ? -2.393 58.094 14.688 1 51 183 ASN A O 1
ATOM 1495 N N . ASN A 1 184 ? -0.3 58.562 15.023 1 40.69 184 ASN A N 1
ATOM 1496 C CA . ASN A 1 184 ? -0.586 59.656 15.938 1 40.69 184 ASN A CA 1
ATOM 1497 C C . ASN A 1 184 ? -1.185 60.875 15.203 1 40.69 184 ASN A C 1
ATOM 1499 O O . ASN A 1 184 ? -0.711 61.25 14.125 1 40.69 184 ASN A O 1
ATOM 1503 N N . MET B 1 1 ? -2.428 7.031 28.016 1 83.75 1 MET B N 1
ATOM 1504 C CA . MET B 1 1 ? -1.179 6.309 27.797 1 83.75 1 MET B CA 1
ATOM 1505 C C . MET B 1 1 ? -1.019 5.949 26.328 1 83.75 1 MET B C 1
ATOM 1507 O O . MET B 1 1 ? -2.008 5.719 25.625 1 83.75 1 MET B O 1
ATOM 1511 N N . LEU B 1 2 ? 0.209 6.168 25.797 1 94.12 2 LEU B N 1
ATOM 1512 C CA . LEU B 1 2 ? 0.49 5.914 24.391 1 94.12 2 LEU B CA 1
ATOM 1513 C C . LEU B 1 2 ? 1.119 4.539 24.188 1 94.12 2 LEU B C 1
ATOM 1515 O O . LEU B 1 2 ? 1.802 4.035 25.094 1 94.12 2 LEU B O 1
ATOM 1519 N N . THR B 1 3 ? 0.748 3.842 23.172 1 97.38 3 THR B N 1
ATOM 1520 C CA . THR B 1 3 ? 1.389 2.592 22.781 1 97.38 3 THR B CA 1
ATOM 1521 C C . THR B 1 3 ? 2.016 2.717 21.391 1 97.38 3 THR B C 1
ATOM 1523 O O . THR B 1 3 ? 1.434 3.33 20.5 1 97.38 3 THR B O 1
ATOM 1526 N N . VAL B 1 4 ? 3.227 2.057 21.234 1 98.31 4 VAL B N 1
ATOM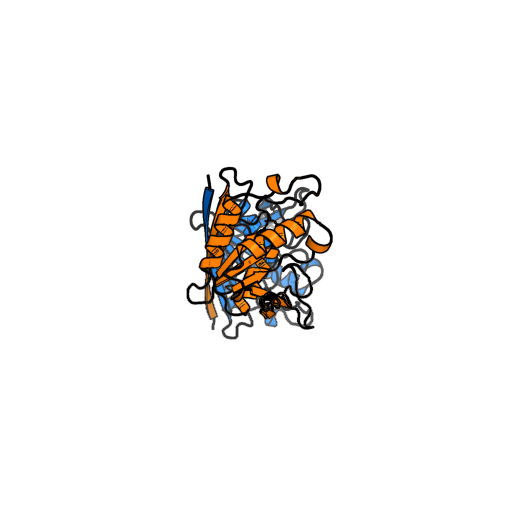 1527 C CA . VAL B 1 4 ? 3.953 2.133 19.969 1 98.31 4 VAL B CA 1
ATOM 1528 C C . VAL B 1 4 ? 4.07 0.738 19.359 1 98.31 4 VAL B C 1
ATOM 1530 O O . VAL B 1 4 ? 4.449 -0.217 20.047 1 98.31 4 VAL B O 1
ATOM 1533 N N . GLU B 1 5 ? 3.652 0.583 18.109 1 98.31 5 GLU B N 1
ATOM 1534 C CA . GLU B 1 5 ? 3.824 -0.641 17.328 1 98.31 5 GLU B CA 1
ATOM 1535 C C . GLU B 1 5 ? 4.797 -0.428 16.172 1 98.31 5 GLU B C 1
ATOM 1537 O O . GLU B 1 5 ? 4.824 0.646 15.578 1 98.31 5 GLU B O 1
ATOM 1542 N N . LYS B 1 6 ? 5.621 -1.451 15.914 1 98.62 6 LYS B N 1
ATOM 1543 C CA . LYS B 1 6 ? 6.621 -1.358 14.852 1 98.62 6 LYS B CA 1
ATOM 1544 C C . LYS B 1 6 ? 6.543 -2.561 13.914 1 98.62 6 LYS B C 1
ATOM 1546 O O . LYS B 1 6 ? 6.082 -3.633 14.312 1 98.62 6 LYS B O 1
ATOM 1551 N N . SER B 1 7 ? 6.918 -2.363 12.68 1 98.69 7 SER B N 1
ATOM 1552 C CA . SER B 1 7 ? 7.047 -3.443 11.711 1 98.69 7 SER B CA 1
ATOM 1553 C C . SER B 1 7 ? 8.102 -3.117 10.656 1 98.69 7 SER B C 1
ATOM 1555 O O . SER B 1 7 ? 8.516 -1.964 10.523 1 98.69 7 SER B O 1
ATOM 1557 N N . ILE B 1 8 ? 8.617 -4.152 10.055 1 98.81 8 ILE B N 1
ATOM 1558 C CA . ILE B 1 8 ? 9.555 -4.039 8.945 1 98.81 8 ILE B CA 1
ATOM 1559 C C . ILE B 1 8 ? 9.07 -4.887 7.773 1 98.81 8 ILE B C 1
ATOM 1561 O O . ILE B 1 8 ? 8.719 -6.055 7.949 1 98.81 8 ILE B O 1
ATOM 1565 N N . ILE B 1 9 ? 9.023 -4.297 6.641 1 98.88 9 ILE B N 1
ATOM 1566 C CA . ILE B 1 9 ? 8.766 -5.066 5.426 1 98.88 9 ILE B CA 1
ATOM 1567 C C . ILE B 1 9 ? 10.008 -5.047 4.535 1 98.88 9 ILE B C 1
ATOM 1569 O O . ILE B 1 9 ? 10.477 -3.979 4.129 1 98.88 9 ILE B O 1
ATOM 1573 N N . LYS B 1 10 ? 10.508 -6.219 4.254 1 98.88 10 LYS B N 1
ATOM 1574 C CA . LYS B 1 10 ? 11.609 -6.398 3.314 1 98.88 10 LYS B CA 1
ATOM 1575 C C . LYS B 1 10 ? 11.094 -6.738 1.919 1 98.88 10 LYS B C 1
ATOM 1577 O O . LYS B 1 10 ? 10.219 -7.594 1.766 1 98.88 10 LYS B O 1
ATOM 1582 N N . THR B 1 11 ? 11.602 -6.031 0.955 1 98.88 11 THR B N 1
ATOM 1583 C CA . THR B 1 11 ? 11.211 -6.289 -0.426 1 98.88 11 THR B CA 1
ATOM 1584 C C . THR B 1 11 ? 12.422 -6.672 -1.27 1 98.88 11 THR B C 1
ATOM 1586 O O . THR B 1 11 ? 13.484 -6.066 -1.142 1 98.88 11 THR B O 1
ATOM 1589 N N . GLU B 1 12 ? 12.289 -7.672 -2.021 1 98.88 12 GLU B N 1
ATOM 1590 C CA . GLU B 1 12 ? 13.266 -8.094 -3.02 1 98.88 12 GLU B CA 1
ATOM 1591 C C . GLU B 1 12 ? 12.609 -8.305 -4.383 1 98.88 12 GLU B C 1
ATOM 1593 O O . GLU B 1 12 ? 11.578 -8.977 -4.488 1 98.88 12 GLU B O 1
ATOM 1598 N N . VAL B 1 13 ? 13.234 -7.672 -5.367 1 98.81 13 VAL B N 1
ATOM 1599 C CA . VAL B 1 13 ? 12.68 -7.793 -6.715 1 98.81 13 VAL B CA 1
ATOM 1600 C C . VAL B 1 13 ? 13.758 -8.32 -7.664 1 98.81 13 VAL B C 1
ATOM 1602 O O . VAL B 1 13 ? 14.898 -7.863 -7.637 1 98.81 13 VAL B O 1
ATOM 1605 N N . THR B 1 14 ? 13.406 -9.297 -8.461 1 98.75 14 THR B N 1
ATOM 1606 C CA . THR B 1 14 ? 14.281 -9.805 -9.508 1 98.75 14 THR B CA 1
ATOM 1607 C C . THR B 1 14 ? 13.812 -9.336 -10.883 1 98.75 14 THR B C 1
ATOM 1609 O O . THR B 1 14 ? 12.688 -9.641 -11.297 1 98.75 14 THR B O 1
ATOM 1612 N N . PHE B 1 15 ? 14.719 -8.633 -11.562 1 98.06 15 PHE B N 1
ATOM 1613 C CA . PHE B 1 15 ? 14.445 -8.094 -12.891 1 98.06 15 PHE B CA 1
ATOM 1614 C C . PHE B 1 15 ? 15.375 -8.695 -13.93 1 98.06 15 PHE B C 1
ATOM 1616 O O . PHE B 1 15 ? 16.375 -9.336 -13.578 1 98.06 15 PHE B O 1
ATOM 1623 N N . SER B 1 16 ? 14.898 -8.484 -15.203 1 97.19 16 SER B N 1
ATOM 1624 C CA . SER B 1 16 ? 15.898 -8.539 -16.266 1 97.19 16 SER B CA 1
ATOM 1625 C C . SER B 1 16 ? 16.891 -7.395 -16.156 1 97.19 16 SER B C 1
ATOM 1627 O O . SER B 1 16 ? 16.656 -6.426 -15.43 1 97.19 16 SER B O 1
ATOM 1629 N N . GLU B 1 17 ? 17.984 -7.477 -16.828 1 96.19 17 GLU B N 1
ATOM 1630 C CA . GLU B 1 17 ? 19.031 -6.461 -16.75 1 96.19 17 GLU B CA 1
ATOM 1631 C C . GLU B 1 17 ? 18.5 -5.09 -17.172 1 96.19 17 GLU B C 1
ATOM 1633 O O . GLU B 1 17 ? 18.859 -4.074 -16.562 1 96.19 17 GLU B O 1
ATOM 1638 N N . ASP B 1 18 ? 17.688 -5.082 -18.172 1 95.69 18 ASP B N 1
ATOM 1639 C CA . ASP B 1 18 ? 17.172 -3.816 -18.688 1 95.69 18 ASP B CA 1
ATOM 1640 C C . ASP B 1 18 ? 15.93 -3.375 -17.922 1 95.69 18 ASP B C 1
ATOM 1642 O O . ASP B 1 18 ? 15.312 -2.363 -18.266 1 95.69 18 ASP B O 1
ATOM 1646 N N . LYS B 1 19 ? 15.422 -4.137 -16.953 1 95.69 19 LYS B N 1
ATOM 1647 C CA . LYS B 1 19 ? 14.312 -3.869 -16.047 1 95.69 19 LYS B CA 1
ATOM 1648 C C . LYS B 1 19 ? 12.992 -3.781 -16.797 1 95.69 19 LYS B C 1
ATOM 1650 O O . LYS B 1 19 ? 12.055 -3.119 -16.344 1 95.69 19 LYS B O 1
ATOM 1655 N N . LYS B 1 20 ? 12.953 -4.496 -17.938 1 94.81 20 LYS B N 1
ATOM 1656 C CA . LYS B 1 20 ? 11.711 -4.562 -18.703 1 94.81 20 LYS B CA 1
ATOM 1657 C C . LYS B 1 20 ? 10.859 -5.758 -18.266 1 94.81 20 LYS B C 1
ATOM 1659 O O . LYS B 1 20 ? 9.672 -5.82 -18.578 1 94.81 20 LYS B O 1
ATOM 1664 N N . TYR B 1 21 ? 11.492 -6.75 -17.609 1 96.25 21 TYR B N 1
ATOM 1665 C CA . TYR B 1 21 ? 10.844 -7.965 -17.125 1 96.25 21 TYR B CA 1
ATOM 1666 C C . TYR B 1 21 ? 11.023 -8.117 -15.625 1 96.25 21 TYR B C 1
ATOM 1668 O O . TYR B 1 21 ? 12.109 -7.871 -15.094 1 96.25 21 TYR B O 1
ATOM 1676 N N . ARG B 1 22 ? 9.992 -8.398 -14.992 1 98.19 22 ARG B N 1
ATOM 1677 C CA . ARG B 1 22 ? 10.062 -8.734 -13.57 1 98.19 22 ARG B CA 1
ATOM 1678 C C . ARG B 1 22 ? 9.695 -10.195 -13.336 1 98.19 22 ARG B C 1
ATOM 1680 O O . ARG B 1 22 ? 8.602 -10.633 -13.703 1 98.19 22 ARG B O 1
ATOM 1687 N N . TYR B 1 23 ? 10.562 -10.898 -12.617 1 98.44 23 TYR B N 1
ATOM 1688 C CA . TYR B 1 23 ? 10.406 -12.336 -12.445 1 98.44 23 TYR B CA 1
ATOM 1689 C C . TYR B 1 23 ? 9.898 -12.664 -11.047 1 98.44 23 TYR B C 1
ATOM 1691 O O . TYR B 1 23 ? 9.266 -13.711 -10.836 1 98.44 23 TYR B O 1
ATOM 1699 N N . LEU B 1 24 ? 10.203 -11.773 -10.156 1 98.81 24 LEU B N 1
ATOM 1700 C CA . LEU B 1 24 ? 9.836 -11.984 -8.758 1 98.81 24 LEU B CA 1
ATOM 1701 C C . LEU B 1 24 ? 9.695 -10.656 -8.023 1 98.81 24 LEU B C 1
ATOM 1703 O O . LEU B 1 24 ? 10.531 -9.758 -8.188 1 98.81 24 LEU B O 1
ATOM 1707 N N . LEU B 1 25 ? 8.672 -10.5 -7.273 1 98.88 25 LEU B N 1
ATOM 1708 C CA . LEU B 1 25 ? 8.516 -9.508 -6.219 1 98.88 25 LEU B CA 1
ATOM 1709 C C . LEU B 1 25 ? 8.234 -10.172 -4.875 1 98.88 25 LEU B C 1
ATOM 1711 O O . LEU B 1 25 ? 7.145 -10.703 -4.656 1 98.88 25 LEU B O 1
ATOM 1715 N N . ARG B 1 26 ? 9.203 -10.156 -4.012 1 98.94 26 ARG B N 1
ATOM 1716 C CA . ARG B 1 26 ? 9.078 -10.797 -2.705 1 98.94 26 ARG B CA 1
ATOM 1717 C C . ARG B 1 26 ? 8.922 -9.758 -1.598 1 98.94 26 ARG B C 1
ATOM 1719 O O . ARG B 1 26 ? 9.688 -8.797 -1.536 1 98.94 26 ARG B O 1
ATOM 1726 N N . LYS B 1 27 ? 7.949 -9.961 -0.767 1 98.94 27 LYS B N 1
ATOM 1727 C CA . LYS B 1 27 ? 7.773 -9.141 0.429 1 98.94 27 LYS B CA 1
ATOM 1728 C C . LYS B 1 27 ? 7.699 -10.008 1.683 1 98.94 27 LYS B C 1
ATOM 1730 O O . LYS B 1 27 ? 6.961 -11 1.718 1 98.94 27 LYS B O 1
ATOM 1735 N N . GLU B 1 28 ? 8.438 -9.648 2.646 1 98.94 28 GLU B N 1
ATOM 1736 C CA . GLU B 1 28 ? 8.492 -10.375 3.916 1 98.94 28 GLU B CA 1
ATOM 1737 C C . GLU B 1 28 ? 8.281 -9.43 5.098 1 98.94 28 GLU B C 1
ATOM 1739 O O . GLU B 1 28 ? 8.961 -8.406 5.211 1 98.94 28 GLU B O 1
ATOM 1744 N N . TRP B 1 29 ? 7.32 -9.766 6.02 1 98.88 29 TRP B N 1
ATOM 1745 C CA . TRP B 1 29 ? 7.062 -8.906 7.172 1 98.88 29 TRP B CA 1
ATOM 1746 C C . TRP B 1 29 ? 7.125 -9.703 8.469 1 98.88 29 TRP B C 1
ATOM 1748 O O . TRP B 1 29 ? 7.18 -9.133 9.555 1 98.88 29 TRP B O 1
ATOM 1758 N N . ASP B 1 30 ? 7.219 -11.008 8.438 1 98.81 30 ASP B N 1
ATOM 1759 C CA . ASP B 1 30 ? 7.391 -11.875 9.602 1 98.81 30 ASP B CA 1
ATOM 1760 C C . ASP B 1 30 ? 7.957 -13.234 9.188 1 98.81 30 ASP B C 1
ATOM 1762 O O . ASP B 1 30 ? 7.215 -14.109 8.75 1 98.81 30 ASP B O 1
ATOM 1766 N N . LYS B 1 31 ? 9.211 -13.461 9.383 1 98.25 31 LYS B N 1
ATOM 1767 C CA . LYS B 1 31 ? 9.906 -14.648 8.898 1 98.25 31 LYS B CA 1
ATOM 1768 C C . LYS B 1 31 ? 9.445 -15.906 9.633 1 98.25 31 LYS B C 1
ATOM 1770 O O . LYS B 1 31 ? 9.711 -17.016 9.188 1 98.25 31 LYS B O 1
ATOM 1775 N N . ALA B 1 32 ? 8.812 -15.734 10.719 1 98.5 32 ALA B N 1
ATOM 1776 C CA . ALA B 1 32 ? 8.406 -16.875 11.547 1 98.5 32 ALA B CA 1
ATOM 1777 C C . ALA B 1 32 ? 7.055 -17.422 11.102 1 98.5 32 ALA B C 1
ATOM 1779 O O . ALA B 1 32 ? 6.621 -18.469 11.578 1 98.5 32 ALA B O 1
ATOM 1780 N N . LYS B 1 33 ? 6.383 -16.781 10.211 1 98.75 33 LYS B N 1
ATOM 1781 C CA . LYS B 1 33 ? 5.043 -17.172 9.781 1 98.75 33 LYS B CA 1
ATOM 1782 C C . LYS B 1 33 ? 5.078 -17.844 8.414 1 98.75 33 LYS B C 1
ATOM 1784 O O . LYS B 1 33 ? 6.129 -17.922 7.777 1 98.75 33 LYS B O 1
ATOM 1789 N N . LYS B 1 34 ? 3.934 -18.328 7.922 1 98.81 34 LYS B N 1
ATOM 1790 C CA . LYS B 1 34 ? 3.812 -19.062 6.664 1 98.81 34 LYS B CA 1
ATOM 1791 C C . LYS B 1 34 ? 4.184 -18.172 5.477 1 98.81 34 LYS B C 1
ATOM 1793 O O . LYS B 1 34 ? 4.035 -16.953 5.535 1 98.81 34 LYS B O 1
ATOM 1798 N N . LYS B 1 35 ? 4.656 -18.812 4.441 1 98.94 35 LYS B N 1
ATOM 1799 C CA . LYS B 1 35 ? 5.059 -18.156 3.201 1 98.94 35 LYS B CA 1
ATOM 1800 C C . LYS B 1 35 ? 4.105 -18.5 2.061 1 98.94 35 LYS B C 1
ATOM 1802 O O . LYS B 1 35 ? 3.783 -19.672 1.851 1 98.94 35 LYS B O 1
ATOM 1807 N N . ALA B 1 36 ? 3.684 -17.484 1.392 1 98.94 36 ALA B N 1
ATOM 1808 C CA . ALA B 1 36 ? 2.814 -17.703 0.238 1 98.94 36 ALA B CA 1
ATOM 1809 C C . ALA B 1 36 ? 3.533 -17.359 -1.063 1 98.94 36 ALA B C 1
ATOM 1811 O O . ALA B 1 36 ? 4.496 -16.594 -1.062 1 98.94 36 ALA B O 1
ATOM 1812 N N . MET B 1 37 ? 3.148 -18 -2.086 1 98.94 37 MET B N 1
ATOM 1813 C CA . MET B 1 37 ? 3.357 -17.547 -3.459 1 98.94 37 MET B CA 1
ATOM 1814 C C . MET B 1 37 ? 2.025 -17.25 -4.145 1 98.94 37 MET B C 1
ATOM 1816 O O . MET B 1 37 ? 1.064 -18.016 -3.986 1 98.94 37 MET B O 1
ATOM 1820 N N . ILE B 1 38 ? 1.935 -16.188 -4.82 1 98.94 38 ILE B N 1
ATOM 1821 C CA . ILE B 1 38 ? 0.718 -15.891 -5.57 1 98.94 38 ILE B CA 1
ATOM 1822 C C . ILE B 1 38 ? 1.054 -15.711 -7.047 1 98.94 38 ILE B C 1
ATOM 1824 O O . ILE B 1 38 ? 2.037 -15.047 -7.391 1 98.94 38 ILE B O 1
ATOM 1828 N N . ILE B 1 39 ? 0.277 -16.344 -7.887 1 98.88 39 ILE B N 1
ATOM 1829 C CA . ILE B 1 39 ? 0.534 -16.344 -9.32 1 98.88 39 ILE B CA 1
ATOM 1830 C C . ILE B 1 39 ? -0.547 -15.539 -10.047 1 98.88 39 ILE B C 1
ATOM 1832 O O . ILE B 1 39 ? -1.736 -15.852 -9.93 1 98.88 39 ILE B O 1
ATOM 1836 N N . MET B 1 40 ? -0.104 -14.57 -10.797 1 98.38 40 MET B N 1
ATOM 1837 C CA . MET B 1 40 ? -1.02 -13.719 -11.562 1 98.38 40 MET B CA 1
ATOM 1838 C C . MET B 1 40 ? -0.58 -13.617 -13.016 1 98.38 40 MET B C 1
ATOM 1840 O O . MET B 1 40 ? 0.188 -14.445 -13.5 1 98.38 40 MET B O 1
ATOM 1844 N N . ILE B 1 41 ? -1.086 -12.648 -13.773 1 96.62 41 ILE B N 1
ATOM 1845 C CA . ILE B 1 41 ? -0.92 -12.688 -15.227 1 96.62 41 ILE B CA 1
ATOM 1846 C C . ILE B 1 41 ? 0.342 -11.922 -15.617 1 96.62 41 ILE B C 1
ATOM 1848 O O . ILE B 1 41 ? 1.269 -12.5 -16.188 1 96.62 41 ILE B O 1
ATOM 1852 N N . ASN B 1 42 ? 0.423 -10.68 -15.383 1 95.56 42 ASN B N 1
ATOM 1853 C CA . ASN B 1 42 ? 1.567 -9.836 -15.719 1 95.56 42 ASN B CA 1
ATOM 1854 C C . ASN B 1 42 ? 1.874 -8.844 -14.609 1 95.56 42 ASN B C 1
ATOM 1856 O O . ASN B 1 42 ? 0.98 -8.445 -13.859 1 95.56 42 ASN B O 1
ATOM 1860 N N . PRO B 1 43 ? 3.117 -8.477 -14.516 1 97.06 43 PRO B N 1
ATOM 1861 C CA . PRO B 1 43 ? 3.48 -7.531 -13.461 1 97.06 43 PRO B CA 1
ATOM 1862 C C . PRO B 1 43 ? 3.105 -6.09 -13.797 1 97.06 43 PRO B C 1
ATOM 1864 O O . PRO B 1 43 ? 3.148 -5.699 -14.969 1 97.06 43 PRO B O 1
ATOM 1867 N N . SER B 1 44 ? 2.787 -5.355 -12.727 1 94.69 44 SER B N 1
ATOM 1868 C CA . SER B 1 44 ? 2.625 -3.912 -12.859 1 94.69 44 SER B CA 1
ATOM 1869 C C . SER B 1 44 ? 3.945 -3.184 -12.625 1 94.69 44 SER B C 1
ATOM 1871 O O . SER B 1 44 ? 5.016 -3.783 -12.734 1 94.69 44 SER B O 1
ATOM 1873 N N . SER B 1 45 ? 3.91 -1.95 -12.297 1 90.56 45 SER B N 1
ATOM 1874 C CA . SER B 1 45 ? 5.121 -1.15 -12.148 1 90.56 45 SER B CA 1
ATOM 1875 C C . SER B 1 45 ? 5.648 -1.198 -10.719 1 90.56 45 SER B C 1
ATOM 1877 O O . SER B 1 45 ? 6.605 -0.503 -10.375 1 90.56 45 SER B O 1
ATOM 1879 N N . ALA B 1 46 ? 4.969 -2.049 -9.844 1 96.06 46 ALA B N 1
ATOM 1880 C CA . ALA B 1 46 ? 5.496 -2.176 -8.484 1 96.06 46 ALA B CA 1
ATOM 1881 C C . ALA B 1 46 ? 6.945 -2.643 -8.5 1 96.06 46 ALA B C 1
ATOM 1883 O O . ALA B 1 46 ? 7.344 -3.426 -9.367 1 96.06 46 ALA B O 1
ATOM 1884 N N . ASP B 1 47 ? 7.77 -2.184 -7.613 1 97.81 47 ASP B N 1
ATOM 1885 C CA . ASP B 1 47 ? 9.18 -2.541 -7.5 1 97.81 47 ASP B CA 1
ATOM 1886 C C . ASP B 1 47 ? 9.609 -2.627 -6.039 1 97.81 47 ASP B C 1
ATOM 1888 O O . ASP B 1 47 ? 8.82 -3.027 -5.18 1 97.81 47 ASP B O 1
ATOM 1892 N N . GLU B 1 48 ? 10.805 -2.387 -5.816 1 98.12 48 GLU B N 1
ATOM 1893 C CA . GLU B 1 48 ? 11.289 -2.604 -4.453 1 98.12 48 GLU B CA 1
ATOM 1894 C C . GLU B 1 48 ? 10.75 -1.54 -3.502 1 98.12 48 GLU B C 1
ATOM 1896 O O . GLU B 1 48 ? 10.727 -1.743 -2.287 1 98.12 48 GLU B O 1
ATOM 1901 N N . LEU B 1 49 ? 10.297 -0.408 -4.023 1 97.88 49 LEU B N 1
ATOM 1902 C CA . LEU B 1 49 ? 9.789 0.656 -3.166 1 97.88 49 LEU B CA 1
ATOM 1903 C C . LEU B 1 49 ? 8.344 0.987 -3.514 1 97.88 49 LEU B C 1
ATOM 1905 O O . LEU B 1 49 ? 7.508 1.156 -2.619 1 97.88 49 LEU B O 1
ATOM 1909 N N . LEU B 1 50 ? 8.062 1.023 -4.809 1 97.5 50 LEU B N 1
ATOM 1910 C CA . LEU B 1 50 ? 6.734 1.425 -5.266 1 97.5 50 LEU B CA 1
ATOM 1911 C C . LEU B 1 50 ? 5.734 0.286 -5.098 1 97.5 50 LEU B C 1
ATOM 1913 O O . LEU B 1 50 ? 6.031 -0.862 -5.434 1 97.5 50 LEU B O 1
ATOM 1917 N N . ILE B 1 51 ? 4.59 0.672 -4.562 1 97.75 51 ILE B N 1
ATOM 1918 C CA . ILE B 1 51 ? 3.52 -0.285 -4.305 1 97.75 51 ILE B CA 1
ATOM 1919 C C . ILE B 1 51 ? 2.326 0.023 -5.207 1 97.75 51 ILE B C 1
ATOM 1921 O O . ILE B 1 51 ? 1.974 1.188 -5.402 1 97.75 51 ILE B O 1
ATOM 1925 N N . ASP B 1 52 ? 1.778 -0.951 -5.754 1 97.25 52 ASP B N 1
ATOM 1926 C CA . ASP B 1 52 ? 0.529 -0.771 -6.488 1 97.25 52 ASP B CA 1
ATOM 1927 C C . ASP B 1 52 ? -0.651 -1.354 -5.715 1 97.25 52 ASP B C 1
ATOM 1929 O O . ASP B 1 52 ? -0.476 -1.899 -4.621 1 97.25 52 ASP B O 1
ATOM 1933 N N . HIS B 1 53 ? -1.867 -1.246 -6.25 1 97.38 53 HIS B N 1
ATOM 1934 C CA . HIS B 1 53 ? -3.072 -1.685 -5.555 1 97.38 53 HIS B CA 1
ATOM 1935 C C . HIS B 1 53 ? -3.068 -3.195 -5.344 1 97.38 53 HIS B C 1
ATOM 1937 O O . HIS B 1 53 ? -3.457 -3.678 -4.277 1 97.38 53 HIS B O 1
ATOM 1943 N N . THR B 1 54 ? -2.646 -3.898 -6.332 1 97.94 54 THR B 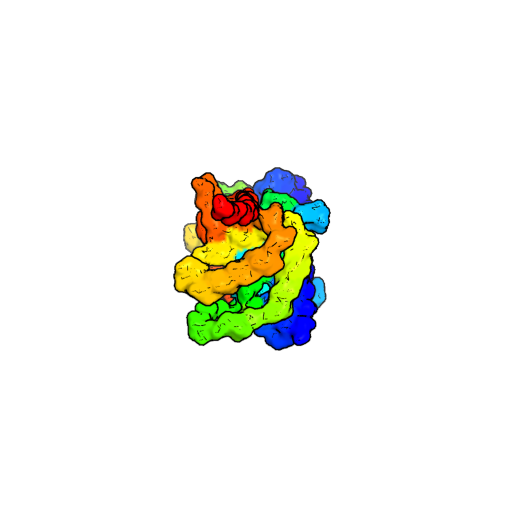N 1
ATOM 1944 C CA . THR B 1 54 ? -2.637 -5.355 -6.23 1 97.94 54 THR B CA 1
ATOM 1945 C C . THR B 1 54 ? -1.733 -5.812 -5.09 1 97.94 54 THR B C 1
ATOM 1947 O O . THR B 1 54 ? -2.158 -6.582 -4.227 1 97.94 54 THR B O 1
ATOM 1950 N N . THR B 1 55 ? -0.515 -5.289 -5.094 1 98.38 55 THR B N 1
ATOM 1951 C CA . THR B 1 55 ? 0.446 -5.645 -4.055 1 98.38 55 THR B CA 1
ATOM 1952 C C . THR B 1 55 ? -0.071 -5.242 -2.676 1 98.38 55 THR B C 1
ATOM 1954 O O . THR B 1 55 ? 0.065 -5.996 -1.71 1 98.38 55 THR B O 1
ATOM 1957 N N . MET B 1 56 ? -0.681 -4.086 -2.613 1 98.19 56 MET B N 1
ATOM 1958 C CA . MET B 1 56 ? -1.26 -3.607 -1.36 1 98.19 56 MET B CA 1
ATOM 1959 C C . MET B 1 56 ? -2.289 -4.598 -0.826 1 98.19 56 MET B C 1
ATOM 1961 O O . MET B 1 56 ? -2.213 -5.016 0.331 1 98.19 56 MET B O 1
ATOM 1965 N N . TYR B 1 57 ? -3.193 -5.043 -1.652 1 98.44 57 TYR B N 1
ATOM 1966 C CA . TYR B 1 57 ? -4.246 -5.961 -1.227 1 98.44 57 TYR B CA 1
ATOM 1967 C C . TYR B 1 57 ? -3.668 -7.324 -0.866 1 98.44 57 TYR B C 1
ATOM 1969 O O . TYR B 1 57 ? -4.145 -7.98 0.061 1 98.44 57 TYR B O 1
ATOM 1977 N N . VAL B 1 58 ? -2.674 -7.715 -1.586 1 98.69 58 VAL B N 1
ATOM 1978 C CA . VAL B 1 58 ? -2.039 -9 -1.325 1 98.69 58 VAL B CA 1
ATOM 1979 C C . VAL B 1 58 ? -1.398 -8.992 0.061 1 98.69 58 VAL B C 1
ATOM 1981 O O . VAL B 1 58 ? -1.666 -9.867 0.883 1 98.69 58 VAL B O 1
ATOM 1984 N N . VAL B 1 59 ? -0.636 -8 0.36 1 98.69 59 VAL B N 1
ATOM 1985 C CA . VAL B 1 59 ? 0.062 -7.914 1.639 1 98.69 59 VAL B CA 1
ATOM 1986 C C . VAL B 1 59 ? -0.95 -7.754 2.77 1 98.69 59 VAL B C 1
ATOM 1988 O O . VAL B 1 59 ? -0.871 -8.445 3.787 1 98.69 59 VAL B O 1
ATOM 1991 N N . ASN B 1 60 ? -1.912 -6.855 2.572 1 98.5 60 ASN B N 1
ATOM 1992 C CA . ASN B 1 60 ? -2.924 -6.617 3.596 1 98.5 60 ASN B CA 1
ATOM 1993 C C . ASN B 1 60 ? -3.672 -7.895 3.957 1 98.5 60 ASN B C 1
ATOM 1995 O O . ASN B 1 60 ? -3.795 -8.234 5.137 1 98.5 60 ASN B O 1
ATOM 1999 N N . ASN B 1 61 ? -4.117 -8.602 2.941 1 98.38 61 ASN B N 1
ATOM 2000 C CA . ASN B 1 61 ? -4.977 -9.75 3.203 1 98.38 61 ASN B CA 1
ATOM 2001 C C . ASN B 1 61 ? -4.176 -10.938 3.732 1 98.38 61 ASN B C 1
ATOM 2003 O O . ASN B 1 61 ? -4.629 -11.648 4.633 1 98.38 61 ASN B O 1
ATOM 2007 N N . LEU B 1 62 ? -3.01 -11.164 3.189 1 98.69 62 LEU B N 1
ATOM 2008 C CA . LEU B 1 62 ? -2.193 -12.273 3.664 1 98.69 62 LEU B CA 1
ATOM 2009 C C . LEU B 1 62 ? -1.744 -12.047 5.102 1 98.69 62 LEU B C 1
ATOM 2011 O O . LEU B 1 62 ? -1.667 -12.992 5.891 1 98.69 62 LEU B O 1
ATOM 2015 N N . SER B 1 63 ? -1.434 -10.805 5.434 1 98.5 63 SER B N 1
ATOM 2016 C CA . SER B 1 63 ? -1.054 -10.508 6.809 1 98.5 63 SER B CA 1
ATOM 2017 C C . SER B 1 63 ? -2.199 -10.789 7.773 1 98.5 63 SER B C 1
ATOM 2019 O O . SER B 1 63 ? -1.979 -11.297 8.875 1 98.5 63 SER B O 1
ATOM 2021 N N . LYS B 1 64 ? -3.377 -10.531 7.387 1 97.75 64 LYS B N 1
ATOM 2022 C CA . LYS B 1 64 ? -4.555 -10.734 8.227 1 97.75 64 LYS B CA 1
ATOM 2023 C C . LYS B 1 64 ? -4.789 -12.219 8.5 1 97.75 64 LYS B C 1
ATOM 2025 O O . LYS B 1 64 ? -5.348 -12.586 9.531 1 97.75 64 LYS B O 1
ATOM 2030 N N . ILE B 1 65 ? -4.402 -13.023 7.535 1 97.75 65 ILE B N 1
ATOM 2031 C CA . ILE B 1 65 ? -4.668 -14.445 7.723 1 97.75 65 ILE B CA 1
ATOM 2032 C C . ILE B 1 65 ? -3.371 -15.172 8.062 1 97.75 65 ILE B C 1
ATOM 2034 O O . ILE B 1 65 ? -3.164 -16.312 7.656 1 97.75 65 ILE B O 1
ATOM 2038 N N . ASP B 1 66 ? -2.389 -14.5 8.672 1 97.62 66 ASP B N 1
ATOM 2039 C CA . ASP B 1 66 ? -1.267 -14.992 9.469 1 97.62 66 ASP B CA 1
ATOM 2040 C C . ASP B 1 66 ? -0.14 -15.5 8.562 1 97.62 66 ASP B C 1
ATOM 2042 O O . ASP B 1 66 ? 0.592 -16.422 8.938 1 97.62 66 ASP B O 1
ATOM 2046 N N . PHE B 1 67 ? -0.059 -15.016 7.359 1 98.81 67 PHE B N 1
ATOM 2047 C CA . PHE B 1 67 ? 1.157 -15.195 6.578 1 98.81 67 PHE B CA 1
ATOM 2048 C C . PHE B 1 67 ? 2.199 -14.148 6.945 1 98.81 67 PHE B C 1
ATOM 2050 O O . PHE B 1 67 ? 1.875 -13.125 7.562 1 98.81 67 PHE B O 1
ATOM 2057 N N . GLY B 1 68 ? 3.455 -14.477 6.582 1 98.88 68 GLY B N 1
ATOM 2058 C CA . GLY B 1 68 ? 4.539 -13.57 6.926 1 98.88 68 GLY B CA 1
ATOM 2059 C C . GLY B 1 68 ? 5.316 -13.086 5.719 1 98.88 68 GLY B C 1
ATOM 2060 O O . GLY B 1 68 ? 6.199 -12.234 5.844 1 98.88 68 GLY B O 1
ATOM 2061 N N . SER B 1 69 ? 5.008 -13.688 4.551 1 98.94 69 SER B N 1
ATOM 2062 C CA . SER B 1 69 ? 5.695 -13.297 3.324 1 98.94 69 SER B CA 1
ATOM 2063 C C . SER B 1 69 ? 4.934 -13.758 2.088 1 98.94 69 SER B C 1
ATOM 2065 O O . SER B 1 69 ? 4.055 -14.617 2.18 1 98.94 69 SER B O 1
ATOM 2067 N N . VAL B 1 70 ? 5.285 -13.117 0.995 1 98.94 70 VAL B N 1
ATOM 2068 C CA . VAL B 1 70 ? 4.672 -13.508 -0.268 1 98.94 70 VAL B CA 1
ATOM 2069 C C . VAL B 1 70 ? 5.676 -13.344 -1.405 1 98.94 70 VAL B C 1
ATOM 2071 O O . VAL B 1 70 ? 6.418 -12.359 -1.449 1 98.94 70 VAL B O 1
ATOM 2074 N N . ASP B 1 71 ? 5.789 -14.359 -2.189 1 98.94 71 ASP B N 1
ATOM 2075 C CA . ASP B 1 71 ? 6.379 -14.258 -3.521 1 98.94 71 ASP B CA 1
ATOM 2076 C C . ASP B 1 71 ? 5.309 -13.969 -4.574 1 98.94 71 ASP B C 1
ATOM 2078 O O . ASP B 1 71 ? 4.449 -14.812 -4.84 1 98.94 71 ASP B O 1
ATOM 2082 N N . ILE B 1 72 ? 5.348 -12.805 -5.141 1 98.94 72 ILE B N 1
ATOM 2083 C CA . ILE B 1 72 ? 4.449 -12.453 -6.234 1 98.94 72 ILE B CA 1
ATOM 2084 C C . ILE B 1 72 ? 5.113 -12.773 -7.57 1 98.94 72 ILE B C 1
ATOM 2086 O O . ILE B 1 72 ? 6.148 -12.195 -7.91 1 98.94 72 ILE B O 1
ATOM 2090 N N . VAL B 1 73 ? 4.547 -13.688 -8.266 1 98.81 73 VAL B N 1
ATOM 2091 C CA . VAL B 1 73 ? 5.031 -14.086 -9.586 1 98.81 73 VAL B CA 1
ATOM 2092 C C . VAL B 1 73 ? 3.898 -13.984 -10.602 1 98.81 73 VAL B C 1
ATOM 2094 O O . VAL B 1 73 ? 2.723 -13.945 -10.234 1 98.81 73 VAL B O 1
ATOM 2097 N N . ASN B 1 74 ? 4.332 -13.898 -11.867 1 98 74 ASN B N 1
ATOM 2098 C CA . ASN B 1 74 ? 3.377 -13.789 -12.969 1 98 74 ASN B CA 1
ATOM 2099 C C . ASN B 1 74 ? 3.682 -14.789 -14.078 1 98 74 ASN B C 1
ATOM 2101 O O . ASN B 1 74 ? 4.836 -15.172 -14.273 1 98 74 ASN B O 1
ATOM 2105 N N . ILE B 1 75 ? 2.643 -15.148 -14.75 1 97.44 75 ILE B N 1
ATOM 2106 C CA . ILE B 1 75 ? 2.857 -16.172 -15.773 1 97.44 75 ILE B CA 1
ATOM 2107 C C . ILE B 1 75 ? 3.557 -15.555 -16.984 1 97.44 75 ILE B C 1
ATOM 2109 O O . ILE B 1 75 ? 4.215 -16.266 -17.75 1 97.44 75 ILE B O 1
ATOM 2113 N N . PHE B 1 76 ? 3.348 -14.32 -17.219 1 96.44 76 PHE B N 1
ATOM 2114 C CA . PHE B 1 76 ? 4.172 -13.516 -18.109 1 96.44 76 PHE B CA 1
ATOM 2115 C C . PHE B 1 76 ? 5.016 -12.523 -17.328 1 96.44 76 PHE B C 1
ATOM 2117 O O . PHE B 1 76 ? 4.598 -12.039 -16.266 1 96.44 76 PHE B O 1
ATOM 2124 N N . SER B 1 77 ? 6.211 -12.164 -17.859 1 96.5 77 SER B N 1
ATOM 2125 C CA . SER B 1 77 ? 7.133 -11.414 -17.016 1 96.5 77 SER B CA 1
ATOM 2126 C C . SER B 1 77 ? 7.258 -9.969 -17.5 1 96.5 77 SER B C 1
ATOM 2128 O O . SER B 1 77 ? 7.832 -9.133 -16.797 1 96.5 77 SER B O 1
ATOM 2130 N N . LYS B 1 78 ? 6.758 -9.664 -18.672 1 95 78 LYS B N 1
ATOM 2131 C CA . LYS B 1 78 ? 6.906 -8.312 -19.203 1 95 78 LYS B CA 1
ATOM 2132 C C . LYS B 1 78 ? 6.082 -7.316 -18.391 1 95 78 LYS B C 1
ATOM 2134 O O . LYS B 1 78 ? 4.895 -7.543 -18.141 1 95 78 LYS B O 1
ATOM 2139 N N . ILE B 1 79 ? 6.699 -6.172 -18.047 1 95.44 79 ILE B N 1
ATOM 2140 C CA . ILE B 1 79 ? 6.094 -5.207 -17.141 1 95.44 79 ILE B CA 1
ATOM 2141 C C . ILE B 1 79 ? 5.105 -4.328 -17.906 1 95.44 79 ILE B C 1
ATOM 2143 O O . ILE B 1 79 ? 5.41 -3.854 -19 1 95.44 79 ILE B O 1
ATOM 2147 N N . ASN B 1 80 ? 4.012 -4.055 -17.234 1 90.62 80 ASN B N 1
ATOM 2148 C CA . ASN B 1 80 ? 3.008 -3.102 -17.703 1 90.62 80 ASN B CA 1
ATOM 2149 C C . ASN B 1 80 ? 2.619 -3.363 -19.141 1 90.62 80 ASN B C 1
ATOM 2151 O O . ASN B 1 80 ? 2.611 -2.443 -19.969 1 90.62 80 ASN B O 1
ATOM 2155 N N . THR B 1 81 ? 2.301 -4.594 -19.453 1 84.19 81 THR B N 1
ATOM 2156 C CA . THR B 1 81 ? 1.936 -4.922 -20.828 1 84.19 81 THR B CA 1
ATOM 2157 C C . THR B 1 81 ? 0.599 -5.656 -20.875 1 84.19 81 THR B C 1
ATOM 2159 O O . THR B 1 81 ? 0.31 -6.484 -20.016 1 84.19 81 THR B O 1
ATOM 2162 N N . LYS B 1 82 ? -0.105 -5.184 -21.844 1 80.06 82 LYS B N 1
ATOM 2163 C CA . LYS B 1 82 ? -1.295 -5.969 -22.156 1 80.06 82 LYS B CA 1
ATOM 2164 C C . LYS B 1 82 ? -0.953 -7.148 -23.062 1 80.06 82 LYS B C 1
ATOM 2166 O O . LYS B 1 82 ? -0.195 -7.004 -24.031 1 80.06 82 LYS B O 1
ATOM 2171 N N . ILE B 1 83 ? -1.457 -8.273 -22.641 1 80 83 ILE B N 1
ATOM 2172 C CA . ILE B 1 83 ? -1.157 -9.461 -23.422 1 80 83 ILE B CA 1
ATOM 2173 C C . ILE B 1 83 ? -1.914 -9.406 -24.75 1 80 83 ILE B C 1
ATOM 2175 O O . ILE B 1 83 ? -3.143 -9.289 -24.766 1 80 83 ILE B O 1
ATOM 2179 N N . SER B 1 84 ? -1.074 -9.188 -25.688 1 73.38 84 SER B N 1
ATOM 2180 C CA . SER B 1 84 ? -1.63 -9.109 -27.031 1 73.38 84 SER B CA 1
ATOM 2181 C C . SER B 1 84 ? -1.813 -10.5 -27.625 1 73.38 84 SER B C 1
ATOM 2183 O O . SER B 1 84 ? -0.957 -11.375 -27.469 1 73.38 84 SER B O 1
ATOM 2185 N N . THR B 1 85 ? -2.908 -10.648 -28.328 1 66.94 85 THR B N 1
ATOM 2186 C CA . THR B 1 85 ? -3.166 -11.898 -29.047 1 66.94 85 THR B CA 1
ATOM 2187 C C . THR B 1 85 ? -2.232 -12.039 -30.234 1 66.94 85 THR B C 1
ATOM 2189 O O . THR B 1 85 ? -2.068 -13.141 -30.781 1 66.94 85 THR B O 1
ATOM 2192 N N . LYS B 1 86 ? -1.567 -10.867 -30.609 1 74.12 86 LYS B N 1
ATOM 2193 C CA . LYS B 1 86 ? -0.744 -10.883 -31.812 1 74.12 86 LYS B CA 1
ATOM 2194 C C . LYS B 1 86 ? 0.625 -11.5 -31.531 1 74.12 86 LYS B C 1
ATOM 2196 O O . LYS B 1 86 ? 1.27 -12.031 -32.438 1 74.12 86 LYS B O 1
ATOM 2201 N N . GLU B 1 87 ? 1.063 -11.57 -30.359 1 79.62 87 GLU B N 1
ATOM 2202 C CA . GLU B 1 87 ? 2.361 -12.133 -30.016 1 79.62 87 GLU B CA 1
ATOM 2203 C C . GLU B 1 87 ? 2.268 -13.641 -29.797 1 79.62 87 GLU B C 1
ATOM 2205 O O . GLU B 1 87 ? 1.238 -14.148 -29.344 1 79.62 87 GLU B O 1
ATOM 2210 N N . SER B 1 88 ? 3.363 -14.312 -30.344 1 82.5 88 SER B N 1
ATOM 2211 C CA . SER B 1 88 ? 3.395 -15.75 -30.078 1 82.5 88 SER B CA 1
ATOM 2212 C C . SER B 1 88 ? 3.725 -16.031 -28.609 1 82.5 88 SER B C 1
ATOM 2214 O O . SER B 1 88 ? 4.312 -15.195 -27.922 1 82.5 88 SER B O 1
ATOM 2216 N N . ILE B 1 89 ? 3.311 -17.203 -28.156 1 82.06 89 ILE B N 1
ATOM 2217 C CA . ILE B 1 89 ? 3.582 -17.625 -26.797 1 82.06 89 ILE B CA 1
ATOM 2218 C C . ILE B 1 89 ? 5.09 -17.688 -26.562 1 82.06 89 ILE B C 1
ATOM 2220 O O . ILE B 1 89 ? 5.566 -17.359 -25.469 1 82.06 89 ILE B O 1
ATOM 2224 N N . GLN B 1 90 ? 5.801 -18.062 -27.594 1 81.44 90 GLN B N 1
ATOM 2225 C CA . GLN B 1 90 ? 7.25 -18.156 -27.469 1 81.44 90 GLN B CA 1
ATOM 2226 C C . GLN B 1 90 ? 7.875 -16.797 -27.219 1 81.44 90 GLN B C 1
ATOM 2228 O O . GLN B 1 90 ? 8.875 -16.688 -26.5 1 81.44 90 GLN B O 1
ATOM 2233 N N . GLU B 1 91 ? 7.262 -15.852 -27.656 1 82.44 91 GLU B N 1
ATOM 2234 C CA . GLU B 1 91 ? 7.758 -14.484 -27.5 1 82.44 91 GLU B CA 1
ATOM 2235 C C . GLU B 1 91 ? 7.383 -13.922 -26.125 1 82.44 91 GLU B C 1
ATOM 2237 O O . GLU B 1 91 ? 8.047 -13.016 -25.609 1 82.44 91 GLU B O 1
ATOM 2242 N N . LEU B 1 92 ? 6.426 -14.555 -25.594 1 86.12 92 LEU B N 1
ATOM 2243 C CA . LEU B 1 92 ? 5.875 -14.016 -24.359 1 86.12 92 LEU B CA 1
ATOM 2244 C C . LEU B 1 92 ? 6.461 -14.719 -23.141 1 86.12 92 LEU B C 1
ATOM 2246 O O . LEU B 1 92 ? 6.43 -14.188 -22.031 1 86.12 92 LEU B O 1
ATOM 2250 N N . VAL B 1 93 ? 6.938 -15.891 -23.438 1 89.56 93 VAL B N 1
ATOM 2251 C CA . VAL B 1 93 ? 7.402 -16.719 -22.344 1 89.56 93 VAL B CA 1
ATOM 2252 C C . VAL B 1 93 ? 8.914 -16.578 -22.188 1 89.56 93 VAL B C 1
ATOM 2254 O O . VAL B 1 93 ? 9.641 -16.516 -23.188 1 89.56 93 VAL B O 1
ATOM 2257 N N . ASP B 1 94 ? 9.375 -16.5 -21.047 1 89.12 94 ASP B N 1
ATOM 2258 C CA . ASP B 1 94 ? 10.766 -16.297 -20.641 1 89.12 94 ASP B CA 1
ATOM 2259 C C . ASP B 1 94 ? 11.242 -17.422 -19.734 1 89.12 94 ASP B C 1
ATOM 2261 O O . ASP B 1 94 ? 10.609 -17.719 -18.719 1 89.12 94 ASP B O 1
ATOM 2265 N N . GLU B 1 95 ? 12.375 -18.109 -20.125 1 94.12 95 GLU B N 1
ATOM 2266 C CA . GLU B 1 95 ? 12.883 -19.219 -19.344 1 94.12 95 GLU B CA 1
ATOM 2267 C C . GLU B 1 95 ? 13.234 -18.797 -17.922 1 94.12 95 GLU B C 1
ATOM 2269 O O . GLU B 1 95 ? 13.055 -19.562 -16.969 1 94.12 95 GLU B O 1
ATOM 2274 N N . ASP B 1 96 ? 13.82 -17.656 -17.781 1 96.69 96 ASP B N 1
ATOM 2275 C CA . ASP B 1 96 ? 14.141 -17.125 -16.453 1 96.69 96 ASP B CA 1
ATOM 2276 C C . ASP B 1 96 ? 12.891 -17.016 -15.594 1 96.69 96 ASP B C 1
ATOM 2278 O O . ASP B 1 96 ? 12.945 -17.219 -14.375 1 96.69 96 ASP B O 1
ATOM 2282 N N . ASN B 1 97 ? 11.781 -16.703 -16.219 1 97.81 97 ASN B N 1
ATOM 2283 C CA . ASN B 1 97 ? 10.508 -16.609 -15.516 1 97.81 97 ASN B CA 1
ATOM 2284 C C . ASN B 1 97 ? 10.094 -17.938 -14.906 1 97.81 97 ASN B C 1
ATOM 2286 O O . ASN B 1 97 ? 9.789 -18.016 -13.711 1 97.81 97 ASN B O 1
ATOM 2290 N N . ASP B 1 98 ? 10.125 -18.984 -15.742 1 97.94 98 ASP B N 1
ATOM 2291 C CA . ASP B 1 98 ? 9.766 -20.328 -15.266 1 97.94 98 ASP B CA 1
ATOM 2292 C C . ASP B 1 98 ? 10.68 -20.766 -14.133 1 97.94 98 ASP B C 1
ATOM 2294 O O . ASP B 1 98 ? 10.227 -21.375 -13.156 1 97.94 98 ASP B O 1
ATOM 2298 N N . THR B 1 99 ? 11.914 -20.453 -14.312 1 98.25 99 THR B N 1
ATOM 2299 C CA . THR B 1 99 ? 12.891 -20.812 -13.289 1 98.25 99 THR B CA 1
ATOM 2300 C C . THR B 1 99 ? 12.555 -20.156 -11.953 1 98.25 99 THR B C 1
ATOM 2302 O O . THR B 1 99 ? 12.594 -20.797 -10.906 1 98.25 99 THR B O 1
ATOM 2305 N N . GLN B 1 100 ? 12.195 -18.891 -11.938 1 98.5 100 GLN B N 1
ATOM 2306 C CA . GLN B 1 100 ? 11.875 -18.172 -10.703 1 98.5 100 GLN B CA 1
ATOM 2307 C C . GLN B 1 100 ? 10.578 -18.688 -10.094 1 98.5 100 GLN B C 1
ATOM 2309 O O . GLN B 1 100 ? 10.453 -18.781 -8.875 1 98.5 100 GLN B O 1
ATOM 2314 N N . ILE B 1 101 ? 9.617 -19 -10.953 1 98.75 101 ILE B N 1
ATOM 2315 C CA . ILE B 1 101 ? 8.359 -19.578 -10.484 1 98.75 101 ILE B CA 1
ATOM 2316 C C . ILE B 1 101 ? 8.625 -20.875 -9.734 1 98.75 101 ILE B C 1
ATOM 2318 O O . ILE B 1 101 ? 8.133 -21.078 -8.617 1 98.75 101 ILE B O 1
ATOM 2322 N N . LEU B 1 102 ? 9.445 -21.688 -10.305 1 98.81 102 LEU B N 1
ATOM 2323 C CA . LEU B 1 102 ? 9.758 -22.984 -9.703 1 98.81 102 LEU B CA 1
ATOM 2324 C C . LEU B 1 102 ? 10.523 -22.797 -8.391 1 98.81 102 LEU B C 1
ATOM 2326 O O . LEU B 1 102 ? 10.242 -23.484 -7.402 1 98.81 102 LEU B O 1
ATOM 2330 N N . LYS B 1 103 ? 11.469 -21.922 -8.391 1 98.75 103 LYS B N 1
ATOM 2331 C CA . LYS B 1 103 ? 12.242 -21.641 -7.184 1 98.75 103 LYS B CA 1
ATOM 2332 C C . LYS B 1 103 ? 11.344 -21.172 -6.047 1 98.75 103 LYS B C 1
ATOM 2334 O O . LYS B 1 103 ? 11.5 -21.609 -4.902 1 98.75 103 LYS B O 1
ATOM 2339 N N . SER B 1 104 ? 10.414 -20.328 -6.32 1 98.81 104 SER B N 1
ATOM 2340 C CA . SER B 1 104 ? 9.477 -19.844 -5.32 1 98.81 104 SER B CA 1
ATOM 2341 C C . SER B 1 104 ? 8.578 -20.969 -4.809 1 98.81 104 SER B C 1
ATOM 2343 O O . SER B 1 104 ? 8.383 -21.109 -3.6 1 98.81 104 SER B O 1
ATOM 2345 N N . ALA B 1 105 ? 8.07 -21.75 -5.754 1 98.88 105 ALA B N 1
ATOM 2346 C CA . ALA B 1 105 ? 7.16 -22.828 -5.406 1 98.88 105 ALA B CA 1
ATOM 2347 C C . ALA B 1 105 ? 7.805 -23.797 -4.41 1 98.88 105 ALA B C 1
ATOM 2349 O O . ALA B 1 105 ? 7.137 -24.312 -3.51 1 98.88 105 ALA B O 1
ATOM 2350 N N . ALA B 1 106 ? 9.07 -23.969 -4.535 1 98.75 106 ALA B N 1
ATOM 2351 C CA . ALA B 1 106 ? 9.797 -24.938 -3.713 1 98.75 106 ALA B CA 1
ATOM 2352 C C . ALA B 1 106 ? 9.93 -24.438 -2.275 1 98.75 106 ALA B C 1
ATOM 2354 O O . ALA B 1 106 ? 10.141 -25.234 -1.354 1 98.75 106 ALA B O 1
ATOM 2355 N N . LYS B 1 107 ? 9.734 -23.141 -2.037 1 98.56 107 LYS B N 1
ATOM 2356 C CA . LYS B 1 107 ? 10.125 -22.594 -0.743 1 98.56 107 LYS B CA 1
ATOM 2357 C C . LYS B 1 107 ? 8.898 -22.078 0.021 1 98.56 107 LYS B C 1
ATOM 2359 O O . LYS B 1 107 ? 9.016 -21.641 1.164 1 98.56 107 LYS B O 1
ATOM 2364 N N . VAL B 1 108 ? 7.734 -22.156 -0.573 1 98.81 108 VAL B N 1
ATOM 2365 C CA . VAL B 1 108 ? 6.57 -21.547 0.061 1 98.81 108 VAL B CA 1
ATOM 2366 C C . VAL B 1 108 ? 5.656 -22.641 0.624 1 98.81 108 VAL B C 1
ATOM 2368 O O . VAL B 1 108 ? 5.789 -23.812 0.269 1 98.81 108 VAL B O 1
ATOM 2371 N N . ASP B 1 109 ? 4.773 -22.234 1.487 1 98.81 109 ASP B N 1
ATOM 2372 C CA . ASP B 1 109 ? 3.803 -23.141 2.094 1 98.81 109 ASP B CA 1
ATOM 2373 C C . ASP B 1 109 ? 2.543 -23.25 1.24 1 98.81 109 ASP B C 1
ATOM 2375 O O . ASP B 1 109 ? 1.963 -24.328 1.113 1 98.81 109 ASP B O 1
ATOM 2379 N N . ASN B 1 110 ? 2.059 -22.156 0.687 1 98.81 110 ASN B N 1
ATOM 2380 C CA . ASN B 1 110 ? 0.853 -22.094 -0.131 1 98.81 110 ASN B CA 1
ATOM 2381 C C . ASN B 1 110 ? 1.122 -21.422 -1.474 1 98.81 110 ASN B C 1
ATOM 2383 O O . ASN B 1 110 ? 1.855 -20.438 -1.542 1 98.81 110 ASN B O 1
ATOM 2387 N N . ILE B 1 111 ? 0.579 -22.016 -2.477 1 98.94 111 ILE B N 1
ATOM 2388 C CA . ILE B 1 111 ? 0.579 -21.422 -3.809 1 98.94 111 ILE B CA 1
ATOM 2389 C C . ILE B 1 111 ? -0.839 -21 -4.184 1 98.94 111 ILE B C 1
ATOM 2391 O O . ILE B 1 111 ? -1.723 -21.844 -4.355 1 98.94 111 ILE B O 1
ATOM 2395 N N . ILE B 1 112 ? -1.016 -19.703 -4.297 1 98.88 112 ILE B N 1
ATOM 2396 C CA . ILE B 1 112 ? -2.338 -19.141 -4.559 1 98.88 112 ILE B CA 1
ATOM 2397 C C . ILE B 1 112 ? -2.471 -18.812 -6.039 1 98.88 112 ILE B C 1
ATOM 2399 O O . ILE B 1 112 ? -1.763 -17.938 -6.547 1 98.88 112 ILE B O 1
ATOM 2403 N N . ILE B 1 113 ? -3.361 -19.5 -6.742 1 98.62 113 ILE B N 1
ATOM 2404 C CA . ILE B 1 113 ? -3.705 -19.156 -8.117 1 98.62 113 ILE B CA 1
ATOM 2405 C C . ILE B 1 113 ? -4.684 -17.984 -8.125 1 98.62 113 ILE B C 1
ATOM 2407 O O . ILE B 1 113 ? -5.836 -18.125 -7.703 1 98.62 113 ILE B O 1
ATOM 2411 N N . ALA B 1 114 ? -4.23 -16.875 -8.688 1 98.56 114 ALA B N 1
ATOM 2412 C CA . ALA B 1 114 ? -5.031 -15.664 -8.57 1 98.56 114 ALA B CA 1
ATOM 2413 C C . ALA B 1 114 ? -5.004 -14.859 -9.867 1 98.56 114 ALA B C 1
ATOM 2415 O O . ALA B 1 114 ? -4.863 -13.633 -9.844 1 98.56 114 ALA B O 1
ATOM 2416 N N . TRP B 1 115 ? -5.145 -15.453 -10.992 1 97.19 115 TRP B N 1
ATOM 2417 C CA . TRP B 1 115 ? -5.008 -14.766 -12.273 1 97.19 115 TRP B CA 1
ATOM 2418 C C . TRP B 1 115 ? -6.371 -14.383 -12.836 1 97.19 115 TRP B C 1
ATOM 2420 O O . TRP B 1 115 ? -6.461 -13.797 -13.914 1 97.19 115 TRP B O 1
ATOM 2430 N N . GLY B 1 116 ? -7.441 -14.617 -12.109 1 95.62 116 GLY B N 1
ATOM 2431 C CA . GLY B 1 116 ? -8.758 -14.18 -12.531 1 95.62 116 GLY B CA 1
ATOM 2432 C C . GLY B 1 116 ? -9.281 -14.922 -13.742 1 95.62 116 GLY B C 1
ATOM 2433 O O . GLY B 1 116 ? -9.031 -16.125 -13.898 1 95.62 116 GLY B O 1
ATOM 2434 N N . LYS B 1 117 ? -10.016 -14.258 -14.602 1 92.81 117 LYS B N 1
ATOM 2435 C CA . LYS B 1 117 ? -10.758 -14.922 -15.672 1 92.81 117 LYS B CA 1
ATOM 2436 C C . LYS B 1 117 ? -10.195 -14.555 -17.047 1 92.81 117 LYS B C 1
ATOM 2438 O O . LYS B 1 117 ? -10.836 -14.805 -18.062 1 92.81 117 LYS B O 1
ATOM 2443 N N . VAL B 1 118 ? -9.102 -13.953 -17.031 1 90.62 118 VAL B N 1
ATOM 2444 C CA . VAL B 1 118 ? -8.539 -13.438 -18.281 1 90.62 118 VAL B CA 1
ATOM 2445 C C . VAL B 1 118 ? -8.352 -14.586 -19.266 1 90.62 118 VAL B C 1
ATOM 2447 O O . VAL B 1 118 ? -8.539 -14.406 -20.484 1 90.62 118 VAL B O 1
ATOM 2450 N N . GLY B 1 119 ? -7.961 -15.734 -18.828 1 90.81 119 GLY B N 1
ATOM 2451 C CA . GLY B 1 119 ? -7.695 -16.891 -19.656 1 90.81 119 GLY B CA 1
ATOM 2452 C C . GLY B 1 119 ? -8.945 -17.453 -20.328 1 90.81 119 GLY B C 1
ATOM 2453 O O . GLY B 1 119 ? -8.859 -18.203 -21.297 1 90.81 119 GLY B O 1
ATOM 2454 N N . GLU B 1 120 ? -10.047 -17.172 -19.766 1 90.38 120 GLU B N 1
ATOM 2455 C CA . GLU B 1 120 ? -11.289 -17.656 -20.344 1 90.38 120 GLU B CA 1
ATOM 2456 C C . GLU B 1 120 ? -11.523 -17.062 -21.734 1 90.38 120 GLU B C 1
ATOM 2458 O O . GLU B 1 120 ? -12.148 -17.688 -22.594 1 90.38 120 GLU B O 1
ATOM 2463 N N . ASN B 1 121 ? -11.016 -15.828 -22 1 88.19 121 ASN B N 1
ATOM 2464 C CA . ASN B 1 121 ? -11.281 -15.133 -23.25 1 88.19 121 ASN B CA 1
ATOM 2465 C C . ASN B 1 121 ? -10 -14.875 -24.031 1 88.19 121 ASN B C 1
ATOM 2467 O O . ASN B 1 121 ? -9.992 -14.086 -24.984 1 88.19 121 ASN B O 1
ATOM 2471 N N . ASN B 1 122 ? -8.969 -15.453 -23.609 1 90.12 122 ASN B N 1
ATOM 2472 C CA . ASN B 1 122 ? -7.672 -15.289 -24.25 1 90.12 122 ASN B CA 1
ATOM 2473 C C . ASN B 1 122 ? -6.926 -16.625 -24.359 1 90.12 122 ASN B C 1
ATOM 2475 O O . ASN B 1 122 ? -6.367 -17.094 -23.359 1 90.12 122 ASN B O 1
ATOM 2479 N N . LYS B 1 123 ? -6.918 -17.141 -25.531 1 89.12 123 LYS B N 1
ATOM 2480 C CA . LYS B 1 123 ? -6.375 -18.484 -25.75 1 89.12 123 LYS B CA 1
ATOM 2481 C C . LYS B 1 123 ? -4.902 -18.547 -25.375 1 89.12 123 LYS B C 1
ATOM 2483 O O . LYS B 1 123 ? -4.434 -19.562 -24.844 1 89.12 123 LYS B O 1
ATOM 2488 N N . LYS B 1 124 ? -4.211 -17.516 -25.641 1 90.69 124 LYS B N 1
ATOM 2489 C CA . LYS B 1 124 ? -2.787 -17.5 -25.328 1 90.69 124 LYS B CA 1
ATOM 2490 C C . LYS B 1 124 ? -2.564 -17.531 -23.812 1 90.69 124 LYS B C 1
ATOM 2492 O O . LYS B 1 124 ? -1.694 -18.25 -23.328 1 90.69 124 LYS B O 1
ATOM 2497 N N . VAL B 1 125 ? -3.311 -16.75 -23.141 1 93.81 125 VAL B N 1
ATOM 2498 C CA . VAL B 1 125 ? -3.234 -16.734 -21.688 1 93.81 125 VAL B CA 1
ATOM 2499 C C . VAL B 1 125 ? -3.604 -18.109 -21.141 1 93.81 125 VAL B C 1
ATOM 2501 O O . VAL B 1 125 ? -2.922 -18.625 -20.25 1 93.81 125 VAL B O 1
ATOM 2504 N N . LYS B 1 126 ? -4.613 -18.656 -21.734 1 93.88 126 LYS B N 1
ATOM 2505 C CA . LYS B 1 126 ? -5.055 -19.984 -21.297 1 93.88 126 LYS B CA 1
ATOM 2506 C C . LYS B 1 126 ? -3.957 -21.031 -21.5 1 93.88 126 LYS B C 1
ATOM 2508 O O . LYS B 1 126 ? -3.707 -21.844 -20.609 1 93.88 126 LYS B O 1
ATOM 2513 N N . GLU B 1 127 ? -3.4 -20.984 -22.609 1 93.75 127 GLU B N 1
ATOM 2514 C CA . GLU B 1 127 ? -2.309 -21.906 -22.906 1 93.75 127 GLU B CA 1
ATOM 2515 C C . GLU B 1 127 ? -1.169 -21.75 -21.906 1 93.75 127 GLU B C 1
ATOM 2517 O O . GLU B 1 127 ? -0.634 -22.75 -21.406 1 93.75 127 GLU B O 1
ATOM 2522 N N . ARG B 1 128 ? -0.785 -20.547 -21.688 1 96.06 128 ARG B N 1
ATOM 2523 C CA . ARG B 1 128 ? 0.295 -20.281 -20.734 1 96.06 128 ARG B CA 1
ATOM 2524 C C . ARG B 1 128 ? -0.085 -20.734 -19.328 1 96.06 128 ARG B C 1
ATOM 2526 O O . ARG B 1 128 ? 0.746 -21.281 -18.609 1 96.06 128 ARG B O 1
ATOM 2533 N N . GLN B 1 129 ? -1.333 -20.469 -18.922 1 96.62 129 GLN B N 1
ATOM 2534 C CA . GLN B 1 129 ? -1.825 -20.953 -17.641 1 96.62 129 GLN B CA 1
ATOM 2535 C C . GLN B 1 129 ? -1.646 -22.453 -17.5 1 96.62 129 GLN B C 1
ATOM 2537 O O . GLN B 1 129 ? -1.157 -22.938 -16.484 1 96.62 129 GLN B O 1
ATOM 2542 N N . GLU B 1 130 ? -1.987 -23.172 -18.5 1 95.94 130 GLU B N 1
ATOM 2543 C CA . GLU B 1 130 ? -1.841 -24.625 -18.5 1 95.94 130 GLU B CA 1
ATOM 2544 C C . GLU B 1 130 ? -0.374 -25.031 -18.391 1 95.94 130 GLU B C 1
ATOM 2546 O O . GLU B 1 130 ? -0.035 -25.984 -17.672 1 95.94 130 GLU B O 1
ATOM 2551 N N . GLN B 1 131 ? 0.453 -24.359 -19.109 1 96.75 131 GLN B N 1
ATOM 2552 C CA . GLN B 1 131 ? 1.885 -24.641 -19.047 1 96.75 131 GLN B CA 1
ATOM 2553 C C . GLN B 1 131 ? 2.416 -24.453 -17.625 1 96.75 131 GLN B C 1
ATOM 2555 O O . GLN B 1 131 ? 3.211 -25.266 -17.156 1 96.75 131 GLN B O 1
ATOM 2560 N N . VAL B 1 132 ? 1.979 -23.422 -16.969 1 98 132 VAL B N 1
ATOM 2561 C CA . VAL B 1 132 ? 2.467 -23.125 -15.625 1 98 132 VAL B CA 1
ATOM 2562 C C . VAL B 1 132 ? 1.933 -24.156 -14.633 1 98 132 VAL B C 1
ATOM 2564 O O . VAL B 1 132 ? 2.662 -24.609 -13.75 1 98 132 VAL B O 1
ATOM 2567 N N . ILE B 1 133 ? 0.679 -24.516 -14.797 1 97.75 133 ILE B N 1
ATOM 2568 C CA . ILE B 1 133 ? 0.111 -25.562 -13.945 1 97.75 133 ILE B CA 1
ATOM 2569 C C . ILE B 1 133 ? 0.904 -26.859 -14.102 1 97.75 133 ILE B C 1
ATOM 2571 O O . ILE B 1 133 ? 1.224 -27.516 -13.117 1 97.75 133 ILE B O 1
ATOM 2575 N N . ASN B 1 134 ? 1.183 -27.156 -15.32 1 97.31 134 ASN B N 1
ATOM 2576 C CA . ASN B 1 134 ? 1.984 -28.344 -15.578 1 97.31 134 ASN B CA 1
ATOM 2577 C C . ASN B 1 134 ? 3.383 -28.219 -14.984 1 97.31 134 ASN B C 1
ATOM 2579 O O . ASN B 1 134 ? 3.912 -29.188 -14.43 1 97.31 134 ASN B O 1
ATOM 2583 N N . LEU B 1 135 ? 3.973 -27.094 -15.172 1 97.62 135 LEU B N 1
ATOM 2584 C CA . LEU B 1 135 ? 5.285 -26.797 -14.609 1 97.62 135 LEU B CA 1
ATOM 2585 C C . LEU B 1 135 ? 5.305 -27.047 -13.109 1 97.62 135 LEU B C 1
ATOM 2587 O O . LEU B 1 135 ? 6.316 -27.5 -12.562 1 97.62 135 LEU B O 1
ATOM 2591 N N . LEU B 1 136 ? 4.16 -26.828 -12.438 1 98.44 136 LEU B N 1
ATOM 2592 C CA . LEU B 1 136 ? 4.082 -26.859 -10.984 1 98.44 136 LEU B CA 1
ATOM 2593 C C . LEU B 1 136 ? 3.414 -28.141 -10.5 1 98.44 136 LEU B C 1
ATOM 2595 O O . LEU B 1 136 ? 2.932 -28.203 -9.367 1 98.44 136 LEU B O 1
ATOM 2599 N N . THR B 1 137 ? 3.389 -29.125 -11.289 1 97.06 137 THR B N 1
ATOM 2600 C CA . THR B 1 137 ? 2.664 -30.359 -11.023 1 97.06 137 THR B CA 1
ATOM 2601 C C . THR B 1 137 ? 3.104 -30.969 -9.695 1 97.06 137 THR B C 1
ATOM 2603 O O . THR B 1 137 ? 2.277 -31.484 -8.945 1 97.06 137 THR B O 1
ATOM 2606 N N . GLU B 1 138 ? 4.359 -30.906 -9.359 1 97.06 138 GLU B N 1
ATOM 2607 C CA . GLU B 1 138 ? 4.902 -31.516 -8.156 1 97.06 138 GLU B CA 1
ATOM 2608 C C . GLU B 1 138 ? 4.445 -30.781 -6.902 1 97.06 138 GLU B C 1
ATOM 2610 O O . GLU B 1 138 ? 4.598 -31.281 -5.785 1 97.06 138 GLU B O 1
ATOM 2615 N N . TYR B 1 139 ? 3.844 -29.594 -7.07 1 98 139 TYR B N 1
ATOM 2616 C CA . TYR B 1 139 ? 3.475 -28.766 -5.93 1 98 139 TYR B CA 1
ATOM 2617 C C . TYR B 1 139 ? 1.962 -28.594 -5.848 1 98 139 TYR B C 1
ATOM 2619 O O . TYR B 1 139 ? 1.47 -27.688 -5.172 1 98 139 TYR B O 1
ATOM 2627 N N . LYS B 1 140 ? 1.229 -29.406 -6.5 1 96.69 140 LYS B N 1
ATOM 2628 C CA . LYS B 1 140 ? -0.219 -29.266 -6.609 1 96.69 140 LYS B CA 1
ATOM 2629 C C . LYS B 1 140 ? -0.882 -29.312 -5.238 1 96.69 140 LYS B C 1
ATOM 2631 O O . LYS B 1 140 ? -1.946 -28.719 -5.035 1 96.69 140 LYS B O 1
ATOM 2636 N N . ASP B 1 141 ? -0.252 -29.984 -4.316 1 97.06 141 ASP B N 1
ATOM 2637 C CA . ASP B 1 141 ? -0.802 -30.109 -2.971 1 97.06 141 ASP B CA 1
ATOM 2638 C C . ASP B 1 141 ? -0.754 -28.766 -2.234 1 97.06 141 ASP B C 1
ATOM 2640 O O . ASP B 1 141 ? -1.406 -28.594 -1.203 1 97.06 141 ASP B O 1
ATOM 2644 N N . LYS B 1 142 ? -0.022 -27.812 -2.754 1 98.38 142 LYS B N 1
ATOM 2645 C CA . LYS B 1 142 ? 0.106 -26.484 -2.141 1 98.38 142 LYS B CA 1
ATOM 2646 C C . LYS B 1 142 ? -0.871 -25.5 -2.766 1 98.38 142 LYS B C 1
ATOM 2648 O O . LYS B 1 142 ? -0.928 -24.328 -2.357 1 98.38 142 LYS B O 1
ATOM 2653 N N . PHE B 1 143 ? -1.809 -25.938 -3.699 1 98.62 143 PHE B N 1
ATOM 2654 C CA . PHE B 1 143 ? -2.596 -25.016 -4.508 1 98.62 143 PHE B CA 1
ATOM 2655 C C . PHE B 1 143 ? -3.816 -24.531 -3.738 1 98.62 143 PHE B C 1
ATOM 2657 O O . PHE B 1 143 ? -4.547 -25.328 -3.148 1 98.62 143 PHE B O 1
ATOM 2664 N N . TYR B 1 144 ? -3.963 -23.281 -3.791 1 98.56 144 TYR B N 1
ATOM 2665 C CA . TYR B 1 144 ? -5.148 -22.625 -3.266 1 98.56 144 TYR B CA 1
ATOM 2666 C C . TYR B 1 144 ? -5.691 -21.609 -4.27 1 98.56 144 TYR B C 1
ATOM 2668 O O . TYR B 1 144 ? -5.004 -21.234 -5.223 1 98.56 144 TYR B O 1
ATOM 2676 N N . THR B 1 145 ? -6.914 -21.219 -4.051 1 98.25 145 THR B N 1
ATOM 2677 C CA . THR B 1 145 ? -7.52 -20.062 -4.715 1 98.25 145 THR B CA 1
ATOM 2678 C C . THR B 1 145 ? -8.18 -19.141 -3.697 1 98.25 145 THR B C 1
ATOM 2680 O O . THR B 1 145 ? -8.273 -19.469 -2.514 1 98.25 145 THR B O 1
ATOM 2683 N N . ILE B 1 146 ? -8.555 -17.938 -4.141 1 98.12 146 ILE B N 1
ATOM 2684 C CA . ILE B 1 146 ? -9.234 -16.969 -3.271 1 98.12 146 ILE B CA 1
ATOM 2685 C C . ILE B 1 146 ? -10.742 -17.109 -3.438 1 98.12 146 ILE B C 1
ATOM 2687 O O . ILE B 1 146 ? -11.25 -17.125 -4.562 1 98.12 146 ILE B O 1
ATOM 2691 N N . GLN B 1 147 ? -11.32 -17.156 -2.318 1 95.38 147 GLN B N 1
ATOM 2692 C CA . GLN B 1 147 ? -12.773 -17.281 -2.291 1 95.38 147 GLN B CA 1
ATOM 2693 C C . GLN B 1 147 ? -13.414 -16.078 -1.609 1 95.38 147 GLN B C 1
ATOM 2695 O O . GLN B 1 147 ? -12.875 -15.547 -0.635 1 95.38 147 GLN B O 1
ATOM 2700 N N . ASP B 1 148 ? -14.562 -15.695 -2.127 1 93.44 148 ASP B N 1
ATOM 2701 C CA . ASP B 1 148 ? -15.305 -14.641 -1.438 1 93.44 148 ASP B CA 1
ATOM 2702 C C . ASP B 1 148 ? -16.234 -15.227 -0.378 1 93.44 148 ASP B C 1
ATOM 2704 O O . ASP B 1 148 ? -16.203 -16.438 -0.115 1 93.44 148 ASP B O 1
ATOM 2708 N N . SER B 1 149 ? -16.938 -14.367 0.264 1 90.31 149 SER B N 1
ATOM 2709 C CA . SER B 1 149 ? -17.812 -14.766 1.372 1 90.31 149 SER B CA 1
ATOM 2710 C C . SER B 1 149 ? -18.938 -15.656 0.89 1 90.31 149 SER B C 1
ATOM 2712 O O . SER B 1 149 ? -19.547 -16.391 1.681 1 90.31 149 SER B O 1
ATOM 2714 N N . LYS B 1 150 ? -19.312 -15.695 -0.415 1 93.19 150 LYS B N 1
ATOM 2715 C CA . LYS B 1 150 ? -20.422 -16.484 -0.971 1 93.19 150 LYS B CA 1
ATOM 2716 C C . LYS B 1 150 ? -19.922 -17.797 -1.546 1 93.19 150 LYS B C 1
ATOM 2718 O O . LYS B 1 150 ? -20.703 -18.578 -2.096 1 93.19 150 LYS B O 1
ATOM 2723 N N . GLY B 1 151 ? -18.672 -17.984 -1.53 1 91.81 151 GLY B N 1
ATOM 2724 C CA . GLY B 1 151 ? -18.109 -19.25 -1.969 1 91.81 151 GLY B CA 1
ATOM 2725 C C . GLY B 1 151 ? -17.609 -19.219 -3.404 1 91.81 151 GLY B C 1
ATOM 2726 O O . GLY B 1 151 ? -17.094 -20.219 -3.914 1 91.81 151 GLY B O 1
ATOM 2727 N N . ARG B 1 152 ? -17.781 -18.109 -4.059 1 95 152 ARG B N 1
ATOM 2728 C CA . ARG B 1 152 ? -17.219 -17.969 -5.398 1 95 152 ARG B CA 1
ATOM 2729 C C . ARG B 1 152 ? -15.703 -17.859 -5.352 1 95 152 ARG B C 1
ATOM 2731 O O . ARG B 1 152 ? -15.148 -17.281 -4.418 1 95 152 ARG B O 1
ATOM 2738 N N . GLU B 1 153 ? -15.016 -18.453 -6.379 1 95.12 153 GLU B N 1
ATOM 2739 C CA . GLU B 1 153 ? -13.555 -18.547 -6.328 1 95.12 153 GLU B CA 1
ATOM 2740 C C . GLU B 1 153 ? -12.93 -18.094 -7.641 1 95.12 153 GLU B C 1
ATOM 2742 O O . GLU B 1 153 ? -13.633 -17.719 -8.578 1 95.12 153 GLU B O 1
ATOM 2747 N N . GLY B 1 154 ? -11.633 -18.031 -7.613 1 94.5 154 GLY B N 1
ATOM 2748 C CA . GLY B 1 154 ? -10.891 -17.75 -8.836 1 94.5 154 GLY B CA 1
ATOM 2749 C C . GLY B 1 154 ? -10.703 -16.266 -9.094 1 94.5 154 GLY B C 1
ATOM 2750 O O . GLY B 1 154 ? -10.695 -15.836 -10.242 1 94.5 154 GLY B O 1
ATOM 2751 N N . PHE B 1 155 ? -10.586 -15.508 -8.102 1 96.44 155 PHE B N 1
ATOM 2752 C CA . PHE B 1 155 ? -10.547 -14.055 -8.234 1 96.44 155 PHE B CA 1
ATOM 2753 C C . PHE B 1 155 ? -9.109 -13.562 -8.352 1 96.44 155 PHE B C 1
ATOM 2755 O O . PHE B 1 155 ? -8.195 -14.148 -7.77 1 96.44 155 PHE B O 1
ATOM 2762 N N . HIS B 1 156 ? -8.953 -12.469 -9.102 1 97.88 156 HIS B N 1
ATOM 2763 C CA . HIS B 1 156 ? -7.785 -11.609 -8.953 1 97.88 156 HIS B CA 1
ATOM 2764 C C . HIS B 1 156 ? -7.906 -10.719 -7.723 1 97.88 156 HIS B C 1
ATOM 2766 O O . HIS B 1 156 ? -9 -10.266 -7.383 1 97.88 156 HIS B O 1
ATOM 2772 N N . PRO B 1 157 ? -6.828 -10.383 -7.098 1 97.81 157 PRO B N 1
ATOM 2773 C CA . PRO B 1 157 ? -6.863 -9.602 -5.859 1 97.81 157 PRO B CA 1
ATOM 2774 C C . PRO B 1 157 ? -7.598 -8.273 -6.023 1 97.81 157 PRO B C 1
ATOM 2776 O O . PRO B 1 157 ? -8.133 -7.738 -5.051 1 97.81 157 PRO B O 1
ATOM 2779 N N . LEU B 1 158 ? -7.691 -7.777 -7.195 1 97.5 158 LEU B N 1
ATOM 2780 C CA . LEU B 1 158 ? -8.297 -6.469 -7.426 1 97.5 158 LEU B CA 1
ATOM 2781 C C . LEU B 1 158 ? -9.812 -6.578 -7.508 1 97.5 158 LEU B C 1
ATOM 2783 O O . LEU B 1 158 ? -10.508 -5.562 -7.562 1 97.5 158 LEU B O 1
ATOM 2787 N N . ALA B 1 159 ? -10.281 -7.836 -7.551 1 97.38 159 ALA B N 1
ATOM 2788 C CA . ALA B 1 159 ? -11.734 -7.992 -7.625 1 97.38 159 ALA B CA 1
ATOM 2789 C C . ALA B 1 159 ? -12.414 -7.344 -6.422 1 97.38 159 ALA B C 1
ATOM 2791 O O . ALA B 1 159 ? -12.039 -7.605 -5.273 1 97.38 159 ALA B O 1
ATOM 2792 N N . PRO B 1 160 ? -13.422 -6.531 -6.641 1 96.38 160 PRO B N 1
ATOM 2793 C CA . PRO B 1 160 ? -14.078 -5.809 -5.555 1 96.38 160 PRO B CA 1
ATOM 2794 C C . PRO B 1 160 ? -14.609 -6.734 -4.461 1 96.38 160 PRO B C 1
ATOM 2796 O O . PRO B 1 160 ? -14.617 -6.363 -3.283 1 96.38 160 PRO B O 1
ATOM 2799 N N . GLN B 1 161 ? -14.938 -7.93 -4.801 1 95.69 161 GLN B N 1
ATOM 2800 C CA . GLN B 1 161 ? -15.586 -8.867 -3.887 1 95.69 161 GLN B CA 1
ATOM 2801 C C . GLN B 1 161 ? -14.617 -9.328 -2.801 1 95.69 161 GLN B C 1
ATOM 2803 O O . GLN B 1 161 ? -15.039 -9.789 -1.74 1 95.69 161 GLN B O 1
ATOM 2808 N N . ILE B 1 162 ? -13.297 -9.133 -3.059 1 96.62 162 ILE B N 1
ATOM 2809 C CA . ILE B 1 162 ? -12.359 -9.75 -2.131 1 96.62 162 ILE B CA 1
ATOM 2810 C C . ILE B 1 162 ? -11.25 -8.758 -1.774 1 96.62 162 ILE B C 1
ATOM 2812 O O . ILE B 1 162 ? -10.148 -9.156 -1.388 1 96.62 162 ILE B O 1
ATOM 2816 N N . ARG B 1 163 ? -11.492 -7.516 -1.869 1 95.06 163 ARG B N 1
ATOM 2817 C CA . ARG B 1 163 ? -10.461 -6.516 -1.643 1 95.06 163 ARG B CA 1
ATOM 2818 C C . ARG B 1 163 ? -10.008 -6.516 -0.186 1 95.06 163 ARG B C 1
ATOM 2820 O O . ARG B 1 163 ? -8.828 -6.312 0.103 1 95.06 163 ARG B O 1
ATOM 2827 N N . HIS B 1 164 ? -10.977 -6.887 0.703 1 94.19 164 HIS B N 1
ATOM 2828 C CA . HIS B 1 164 ? -10.656 -6.605 2.098 1 94.19 164 HIS B CA 1
ATOM 2829 C C . HIS B 1 164 ? -10.727 -7.871 2.945 1 94.19 164 HIS B C 1
ATOM 2831 O O . HIS B 1 164 ? -10.32 -7.863 4.109 1 94.19 164 HIS B O 1
ATOM 2837 N N . ILE B 1 165 ? -11.148 -8.922 2.355 1 94.56 165 ILE B N 1
ATOM 2838 C CA . ILE B 1 165 ? -11.258 -10.18 3.094 1 94.56 165 ILE B CA 1
ATOM 2839 C C . ILE B 1 165 ? -10.969 -11.352 2.162 1 94.56 165 ILE B C 1
ATOM 2841 O O . ILE B 1 165 ? -11.68 -11.562 1.176 1 94.56 165 ILE B O 1
ATOM 2845 N N . TRP B 1 166 ? -9.953 -12.094 2.566 1 96.5 166 TRP B N 1
ATOM 2846 C CA . TRP B 1 166 ? -9.602 -13.281 1.803 1 96.5 166 TRP B CA 1
ATOM 2847 C C . TRP B 1 166 ? -9.977 -14.547 2.566 1 96.5 166 TRP B C 1
ATOM 2849 O O . TRP B 1 166 ? -9.758 -14.641 3.775 1 96.5 166 TRP B O 1
ATOM 2859 N N . LYS B 1 167 ? -10.562 -15.477 1.886 1 96.38 167 LYS B N 1
ATOM 2860 C CA . LYS B 1 167 ? -10.625 -16.875 2.283 1 96.38 167 LYS B CA 1
ATOM 2861 C C . LYS B 1 167 ? -9.93 -17.766 1.257 1 96.38 167 LYS B C 1
ATOM 2863 O O . LYS B 1 167 ? -10.234 -17.703 0.064 1 96.38 167 LYS B O 1
ATOM 2868 N N . LEU B 1 168 ? -8.961 -18.547 1.756 1 97.56 168 LEU B N 1
ATOM 2869 C CA . LEU B 1 168 ? -8.258 -19.422 0.84 1 97.56 168 LEU B CA 1
ATOM 2870 C C . LEU B 1 168 ? -8.906 -20.812 0.806 1 97.56 168 LEU B C 1
ATOM 2872 O O . LEU B 1 168 ? -9.219 -21.375 1.854 1 97.56 168 LEU B O 1
ATOM 2876 N N . LYS B 1 169 ? -9.109 -21.25 -0.399 1 97.25 169 LYS B N 1
ATOM 2877 C CA . LYS B 1 169 ? -9.656 -22.594 -0.625 1 97.25 169 LYS B CA 1
ATOM 2878 C C . LYS B 1 169 ? -8.633 -23.5 -1.293 1 97.25 169 LYS B C 1
ATOM 2880 O O . LYS B 1 169 ? -8.125 -23.188 -2.371 1 97.25 169 LYS B O 1
ATOM 2885 N N . LYS B 1 170 ? -8.383 -24.625 -0.679 1 97.06 170 LYS B N 1
ATOM 2886 C CA . LYS B 1 170 ? -7.453 -25.594 -1.255 1 97.06 170 LYS B CA 1
ATOM 2887 C C . LYS B 1 170 ? -7.992 -26.172 -2.562 1 97.06 170 LYS B C 1
ATOM 2889 O O . LYS B 1 170 ? -9.172 -26.5 -2.656 1 97.06 170 LYS B O 1
ATOM 2894 N N . LEU B 1 171 ? -7.102 -26.188 -3.523 1 94.75 171 LEU B N 1
ATOM 2895 C CA . LEU B 1 171 ? -7.473 -26.766 -4.805 1 94.75 171 LEU B CA 1
ATOM 2896 C C . LEU B 1 171 ? -7.156 -28.266 -4.828 1 94.75 171 LEU B C 1
ATOM 2898 O O . LEU B 1 171 ? -6.086 -28.688 -4.383 1 94.75 171 LEU B O 1
ATOM 2902 N N . GLN B 1 172 ? -8.172 -29.109 -4.91 1 84.06 172 GLN B N 1
ATOM 2903 C CA . GLN B 1 172 ? -8 -30.562 -4.895 1 84.06 172 GLN B CA 1
ATOM 2904 C C . GLN B 1 172 ? -7.359 -31.047 -6.191 1 84.06 172 GLN B C 1
ATOM 2906 O O . GLN B 1 172 ? -7.73 -30.609 -7.281 1 84.06 172 GLN B O 1
ATOM 2911 N N . PRO B 1 173 ? -6.242 -31.781 -5.926 1 72.38 173 PRO B N 1
ATOM 2912 C CA . PRO B 1 173 ? -5.648 -32.375 -7.129 1 72.38 173 PRO B CA 1
ATOM 2913 C C . PRO B 1 173 ? -6.625 -33.281 -7.887 1 72.38 173 PRO B C 1
ATOM 2915 O O . PRO B 1 173 ? -7.488 -33.906 -7.273 1 72.38 173 PRO B O 1
ATOM 2918 N N . GLU B 1 174 ? -6.961 -32.938 -9.078 1 61.47 174 GLU B N 1
ATOM 2919 C CA . GLU B 1 174 ? -7.766 -33.906 -9.812 1 61.47 174 GLU B CA 1
ATOM 2920 C C . GLU B 1 174 ? -7.234 -35.312 -9.625 1 61.47 174 GLU B C 1
ATOM 2922 O O . GLU B 1 174 ? -6.02 -35.531 -9.648 1 61.47 174 GLU B O 1
ATOM 2927 N N . PRO B 1 175 ? -8.109 -36.156 -9.133 1 58.38 175 PRO B N 1
ATOM 2928 C CA . PRO B 1 175 ? -7.652 -37.562 -9.016 1 58.38 175 PRO B CA 1
ATOM 2929 C C . PRO B 1 175 ? -6.918 -38.062 -10.258 1 58.38 175 PRO B C 1
ATOM 2931 O O . PRO B 1 175 ? -7.242 -37.625 -11.375 1 58.38 175 PRO B O 1
ATOM 2934 N N . GLU B 1 176 ? -5.664 -38.281 -10.156 1 53.72 176 GLU B N 1
ATOM 2935 C CA . GLU B 1 176 ? -4.984 -38.906 -11.273 1 53.72 176 GLU B CA 1
ATOM 2936 C C . GLU B 1 176 ? -5.887 -39.938 -11.953 1 53.72 176 GLU B C 1
ATOM 2938 O O . GLU B 1 176 ? -6.457 -40.812 -11.289 1 53.72 176 GLU B O 1
ATOM 2943 N N . LYS B 1 177 ? -6.523 -39.531 -13.008 1 56.22 177 LYS B N 1
ATOM 2944 C CA . LYS B 1 177 ? -7.281 -40.531 -13.727 1 56.22 177 LYS B CA 1
ATOM 2945 C C . LYS B 1 177 ? -6.512 -41.875 -13.797 1 56.22 177 LYS B C 1
ATOM 2947 O O . LYS B 1 177 ? -5.363 -41.906 -14.25 1 56.22 177 LYS B O 1
ATOM 2952 N N . THR B 1 178 ? -6.762 -42.688 -12.914 1 52.59 178 THR B N 1
ATOM 2953 C CA . THR B 1 178 ? -6.254 -44.062 -13.055 1 52.59 178 THR B CA 1
ATOM 2954 C C . THR B 1 178 ? -6.355 -44.531 -14.5 1 52.59 178 THR B C 1
ATOM 2956 O O . THR B 1 178 ? -7.434 -44.469 -15.102 1 52.59 178 THR B O 1
ATOM 2959 N N . PRO B 1 179 ? -5.262 -44.688 -15.117 1 52.91 179 PRO B N 1
ATOM 2960 C CA . PRO B 1 179 ? -5.387 -45.25 -16.469 1 52.91 179 PRO B CA 1
ATOM 2961 C C . PRO B 1 179 ? -6.375 -46.406 -16.562 1 52.91 179 PRO B C 1
ATOM 2963 O O . PRO B 1 179 ? -6.32 -47.312 -15.734 1 52.91 179 PRO B O 1
ATOM 2966 N N . THR B 1 180 ? -7.551 -46.062 -17.016 1 51.81 180 THR B N 1
ATOM 2967 C CA . THR B 1 180 ? -8.477 -47.156 -17.25 1 51.81 180 THR B CA 1
ATOM 2968 C C . THR B 1 180 ? -7.797 -48.312 -18.016 1 51.81 180 THR B C 1
ATOM 2970 O O . THR B 1 180 ? -7.172 -48.062 -19.047 1 51.81 180 THR B O 1
ATOM 2973 N N . GLU B 1 181 ? -7.512 -49.344 -17.375 1 50.41 181 GLU B N 1
ATOM 2974 C CA . GLU B 1 181 ? -6.996 -50.594 -17.969 1 50.41 181 GLU B CA 1
ATOM 2975 C C . GLU B 1 181 ? -7.715 -50.906 -19.281 1 50.41 181 GLU B C 1
ATOM 2977 O O . GLU B 1 181 ? -8.945 -50.844 -19.359 1 50.41 181 GLU B O 1
ATOM 2982 N N . PRO B 1 182 ? -7.035 -50.781 -20.375 1 54.22 182 PRO B N 1
ATOM 2983 C CA . PRO B 1 182 ? -7.691 -51.219 -21.609 1 54.22 182 PRO B CA 1
ATOM 2984 C C . PRO B 1 182 ? -8.43 -52.531 -21.438 1 54.22 182 PRO B C 1
ATOM 2986 O O . PRO B 1 182 ? -7.957 -53.438 -20.719 1 54.22 182 PRO B O 1
ATOM 2989 N N . ASN B 1 183 ? -9.75 -52.5 -21.359 1 50.91 183 ASN B N 1
ATOM 2990 C CA . ASN B 1 183 ? -10.484 -53.75 -21.438 1 50.91 183 ASN B CA 1
ATOM 2991 C C . ASN B 1 183 ? -9.93 -54.656 -22.547 1 50.91 183 ASN B C 1
ATOM 2993 O O . ASN B 1 183 ? -9.891 -54.25 -23.703 1 50.91 183 ASN B O 1
ATOM 2997 N N . ASN B 1 184 ? -9.047 -55.531 -22.203 1 40.62 184 ASN B N 1
ATOM 2998 C CA . ASN B 1 184 ? -8.789 -56.656 -23.109 1 40.62 184 ASN B CA 1
ATOM 2999 C C . ASN B 1 184 ? -10.07 -57.375 -23.469 1 40.62 184 ASN B C 1
ATOM 3001 O O . ASN B 1 184 ? -10.914 -57.656 -22.609 1 40.62 184 ASN B O 1
#

Sequence (368 aa):
MLTVEKSIIKTEVTFSEDKKYRYLLRKEWDKAKKKAMIIMINPSSADELLIDHTTMYVVNNLSKIDFGSVDIVNIFSKINTKISTKESIQELVDEDNDTQILKSAAKVDNIIIAWGKVGENNKKVKERQEQVINLLTEYKDKFYTIQDSKGREGFHPLAPQIRHIWKLKKLQPEPEKTPTEPNNMLTVEKSIIKTEVTFSEDKKYRYLLRKEWDKAKKKAMIIMINPSSADELLIDHTTMYVVNNLSKIDFGSVDIVNIFSKINTKISTKESIQELVDEDNDTQILKSAAKVDNIIIAWGKVGENNKKVKERQEQVINLLTEYKDKFYTIQDSKGREGFHPLAPQIRHIWKLKKLQPEPEKTPTEPNN

InterPro domains:
  IPR012441 Protein of unknown function DUF1643 [PF07799] (22-158)

Solvent-accessible surface area (backbone atoms only — not comparable to full-atom values): 19863 Å² total; per-residue (Å²): 109,77,36,79,44,70,36,49,39,39,23,40,24,36,23,35,71,85,63,55,29,45,37,37,43,32,40,38,61,35,90,89,43,48,32,33,29,38,40,29,53,52,39,58,85,51,56,44,78,39,69,42,72,54,57,45,34,50,54,41,38,40,47,72,72,58,36,12,31,36,37,43,34,39,76,28,28,48,44,70,56,79,88,54,86,83,57,53,68,76,75,51,51,51,72,69,35,56,52,43,50,51,55,49,61,74,71,35,65,35,37,31,49,30,52,39,65,60,40,80,81,27,68,67,52,33,52,51,50,51,52,50,52,59,73,41,54,93,49,39,90,30,28,24,26,39,23,36,97,84,66,54,66,47,41,30,60,74,38,80,80,36,48,83,49,74,39,80,40,75,46,75,69,71,72,74,77,70,77,74,71,75,82,124,109,78,37,79,44,71,36,48,39,40,22,40,24,35,24,35,71,85,63,55,29,46,38,35,42,32,40,38,62,35,90,88,42,47,32,33,29,38,40,28,54,53,38,59,85,52,55,45,78,39,70,42,70,54,58,43,35,49,52,39,37,40,48,73,73,59,36,13,31,36,39,43,34,38,76,28,27,49,44,70,56,80,88,55,87,85,56,53,66,75,76,52,51,50,72,69,36,56,52,42,50,51,57,50,61,74,73,35,65,36,36,32,48,30,51,40,66,59,39,81,81,28,69,66,51,33,52,51,50,51,52,50,51,58,73,40,52,93,49,40,90,30,27,24,27,37,24,34,95,86,67,52,65,46,40,29,60,73,38,81,79,37,48,82,50,74,39,79,41,75,47,74,70,70,73,74,75,66,76,74,68,75,83,124

Secondary structure (DSSP, 8-state):
-EEEEEEEEEEEEEEETTSSBEEEEEEES-TTSEEEEEEESS--S--SS---HHHHHHHHHHHHTTEEEEEEEESS-BTT----TTS-HHHH--HHHHHHHHHHHHH-SEEEE--TTGGGS-HHHHHHHHHHHHHTGGGGGGEEEEE-TTS-B---TT-GGGSS--EEEE--------------/-EEEEEEEEEEEEEEETTSSBEEEEEEES-TTSEEEEEEESS--S--SS---HHHHHHHHHHHHTTEEEEEEEESS-BTT----TTS-HHHH--HHHHHHHHHHHHH-SEEEE--TTGGGS-HHHHHHHHHHHHHTGGGGGGEEEEE-TTS-B---TT-GGGSS--EEEE--------------

Radius of gyration: 24.62 Å; Cα contacts (8 Å, |Δi|>4): 725; chains: 2; bounding box: 43×116×60 Å

Foldseek 3Di:
DDDDDDWDKFWDWDADPVRQFTQKIKIFTDPVWFEEEEEAAEAEPDDRPDDDLLNVLVVQACVVVTGGMYIYGYLFTGYPDDDDLPDDLVVRGDPVNLVSLQVRLVPGQAYEYAHACPCVPHVSSVVSVVVSCVSCVVNLQRYKWWAAPVGDTRHHCPPPRPSNYTDIDRDDDDPPPDPPDPPD/DDDDDDWDKFWDWDADPVRQFTQKIKIFTDPVWFEEEEEAAEAEPDDRPDDDLLNVLVCQACVVVTGGMYIYGYLFTGYPDDDDLPDDLVVGGDPVNLVSLQVRLVPGQAYEYAHACPCVPRVSSVVSVVVSCVSCVVNLQRYKWWAAPVGDTRHHCPPPRPSNYTDIDRDDDDPPPPPPDPPD

=== Feature glossary ===
The record interleaves many kinds of information about one protein. Here is each kind framed as the question it answers.

Q: Are the domains correctly placed relative to each other?
A: Predicted aligned error is AlphaFold's pairwise confidence. Unlike pLDDT (per-residue), PAE is per-residue-pair and captures whether two parts of the structure are correctly placed relative to each other. Units are ångströms of expected positional error.

Q: Which residues are in helices, strands, or loops?
A: Eight-state secondary structure (DSSP): H is the canonical α-helix, G the tighter 3₁₀-helix, I the wider π-helix; E/B are β-structure, T and S are turns and bends, and '-' is everything else. DSSP derives these from the pattern of main-chain N–H···O=C hydrogen bonds, not from the sequence.

Q: What if only a Cα trace is available?
A: P-SEA three-state annotation labels each residue as helix, strand, or coil based purely on the geometry of the Cα trace. It serves as a fallback when the full backbone (and thus DSSP) is unavailable.

Q: What are the backbone torsion angles?
A: φ (phi) and ψ (psi) are the two rotatable backbone dihedrals per residue: φ is the C(i-1)–N–Cα–C torsion, ψ is the N–Cα–C–N(i+1) torsion, both in degrees on (−180°, 180°]. α-helical residues cluster near (−60°, −45°); β-strand residues near (−120°, +130°). A Ramachandran plot is simply a scatter of (φ, ψ) for every residue.

Q: What known structures does this most resemble?
A: Structural nearest neighbors (via Foldseek easy-search vs the PDB). Reported per hit: target PDB id, E-value, and alignment TM-score. A TM-score above ~0.5 is the conventional threshold for 'same fold'.

Q: What family and function is it annotated with?
A: Database cross-references. InterPro integrates a dozen domain/family signature databases into unified entries with residue-range hits. GO terms attach function/process/location labels with evidence codes. CATH codes position the fold in a four-level structural taxonomy. Organism is the NCBI-taxonomy species name.

Q: Which residues are buried vs exposed?
A: Solvent accessibility: the surface area of each residue that a 1.4 Å water probe can touch, in Å². When only backbone atoms are present the absolute values are lower than full-atom SASA (side chains contribute most of the area) and are flagged as backbone-only.

Q: What do the diagnostic plots show?
A: Three diagnostic plots accompany the record. The Cα contact map visualizes the tertiary structure as a 2D adjacency matrix (8 Å cutoff, sequence-local contacts suppressed). The Ramachandran plot shows the distribution of backbone (φ, ψ) torsions, with points in the α and β basins reflecting secondary structure content. The PAE plot shows AlphaFold's inter-residue confidence as a color matrix.

Q: What is the amino-acid chain?
A: The amino-acid sequence is the protein's primary structure: the linear order of residues from the N-terminus to the C-terminus, written in one-letter code. Everything else here — the 3D coordinates, the secondary structure, the domain annotations — is ultimately a consequence of this string.

Q: What do the rendered images show?
A: The six renders are orthographic views along the three Cartesian axes in both directions. Representation (cartoon, sticks, or surface) and color scheme (sequence-rainbow or by-chain) vary across proteins so the training set covers all the common visualization conventions.

Q: Where is each backbone atom in 3D?
A: The mmCIF table is the protein's shape written out atom by atom. For each backbone N, Cα, C, and carbonyl O, it records an (x, y, z) coordinate triple in Å plus the residue type, chain letter, and residue number.

Q: How mobile is each atom in the crystal?
A: For experimental (PDB) structures, the B-factor (temperature factor) quantifies the positional spread of each atom in the crystal — a combination of thermal vibration and static disorder — in units of Å². High B-factors mark flexible loops or poorly resolved regions; low B-factors mark the rigid, well-ordered core.

Q: How big and how compact is the whole molecule?
A: Three whole-structure scalars: the radius of gyration (RMS distance of Cα from centroid, in Å), the count of Cα–Cα contacts (pairs closer than 8 Å and separated by more than four residues in sequence — i.e. tertiary, not local, contacts), and the bounding-box dimensions. Together they distinguish compact globular folds from extended fibres or disordered chains.

Q: What does the local fold look like, residue by residue?
A: A 3Di character summarizes, for each residue, the relative orientation of the Cα frame of its nearest spatial neighbor. Because it encodes fold topology rather than chemistry, 3Di alignments detect remote structural similarity that sequence alignment misses.

Q: How confident is the AlphaFold model at each residue?
A: For AlphaFold models, the B-factor field carries pLDDT — the model's own estimate of local accuracy on a 0–100 scale. Regions with pLDDT<50 should be treated as essentially unmodeled; they often correspond to intrinsically disordered segments.